Protein AF-A0A1H6YD25-F1 (afdb_monomer_lite)

pLDDT: mean 77.27, std 23.63, range [30.27, 98.5]

Sequence (208 aa):
MLNSLTKWIRHLFGSKPQEPEQDVAATFAFSEEPSSTGKKVTAFAEEGITVVPYDENLLERARIQWQFGDWESLARLERNTLQHHPDRAKLALLAASGHFQQGNISVAKQFIQLAQDWGCSKRLLGQVLIAGVHNSLGRTAASMGDKERAMSHFGNAVSLVTPGSDLRLVTRARTLEQYSQLGQPPIELLQHDPKLSEATYPQKETIS

Foldseek 3Di:
DVVVVVVVVCVLVDDDDDDDDDDPDDDDLPDDDPPDDPDDDDDDDDDDPPPDDADPCLLVVLLLCLLLVVLVVLLPDDPVNLVNPPQSLSSLLSNLLSCVVVVVNVSSVVSPVVSVVSPNDPQSSVLQVVLSVLQVQLLVCVVVVNNVSNLVSSLSSNCSRPPPPPSVVSSLSSSCVSCVVVVHHCVVSPPDPPVPPPDDDPDPPDDD

Secondary structure (DSSP, 8-state):
-HHHHHHHHHHHT-S-PPP------S--SSPPPP---------------------TTHHHHHHHHHHHT-HHHHHT--HHHHTTSTTHHHHHHHHHHHHHHTT-HHHHHHHHHHHHHTT--HHHHHHHHHHHHHHHHHHHHHHTT-HHHHHHHHHHHHHHH-TTS-HHHHHHHHHHHHHHHTT--GGGTSS--TTSSSS---------

Structure (mmCIF, N/CA/C/O backbone):
data_AF-A0A1H6YD25-F1
#
_entry.id   AF-A0A1H6YD25-F1
#
loop_
_atom_site.group_PDB
_atom_site.id
_atom_site.type_symbol
_atom_site.label_atom_id
_atom_site.label_alt_id
_atom_site.label_comp_id
_atom_site.label_asym_id
_atom_site.label_entity_id
_atom_site.label_seq_id
_atom_site.pdbx_PDB_ins_code
_atom_site.Cartn_x
_atom_site.Cartn_y
_atom_site.Cartn_z
_atom_site.occupancy
_atom_site.B_iso_or_equiv
_atom_site.auth_seq_id
_atom_site.auth_comp_id
_atom_site.auth_asym_id
_atom_site.auth_atom_id
_atom_site.pdbx_PDB_model_num
ATOM 1 N N . MET A 1 1 ? -6.349 -19.051 10.095 1.00 46.91 1 MET A N 1
ATOM 2 C CA . MET A 1 1 ? -5.648 -18.481 8.918 1.00 46.91 1 MET A CA 1
ATOM 3 C C . MET A 1 1 ? -4.360 -17.703 9.256 1.00 46.91 1 MET A C 1
ATOM 5 O O . MET A 1 1 ? -3.511 -17.597 8.382 1.00 46.91 1 MET A O 1
ATOM 9 N N . LEU A 1 2 ? -4.120 -17.260 10.505 1.00 44.09 2 LEU A N 1
ATOM 10 C CA . LEU A 1 2 ? -2.884 -16.542 10.893 1.00 44.09 2 LEU A CA 1
ATOM 11 C C . LEU A 1 2 ? -1.579 -17.378 10.846 1.00 44.09 2 LEU A C 1
ATOM 13 O O . LEU A 1 2 ? -0.503 -16.823 10.640 1.00 44.09 2 LEU A O 1
ATOM 17 N N . ASN A 1 3 ? -1.652 -18.707 10.986 1.00 39.59 3 ASN A N 1
ATOM 18 C CA . ASN A 1 3 ? -0.461 -19.573 11.076 1.00 39.59 3 ASN A CA 1
ATOM 19 C C . ASN A 1 3 ? 0.299 -19.783 9.753 1.00 39.59 3 ASN A C 1
ATOM 21 O O . ASN A 1 3 ? 1.442 -20.236 9.777 1.00 39.59 3 ASN A O 1
ATOM 25 N N . SER A 1 4 ? -0.312 -19.479 8.604 1.00 48.41 4 SER A N 1
ATOM 26 C CA . SER A 1 4 ? 0.355 -19.589 7.296 1.00 48.41 4 SER A CA 1
ATOM 27 C C . SER A 1 4 ? 1.212 -18.352 6.999 1.00 48.41 4 SER A C 1
ATOM 29 O O . SER A 1 4 ? 2.322 -18.472 6.483 1.00 48.41 4 SER A O 1
ATOM 31 N N . LEU A 1 5 ? 0.743 -17.170 7.416 1.00 44.31 5 LEU A N 1
ATOM 32 C CA . LEU A 1 5 ? 1.429 -15.896 7.204 1.00 44.31 5 LEU A CA 1
ATOM 33 C C . LEU A 1 5 ? 2.698 -15.787 8.064 1.00 44.31 5 LEU A C 1
ATOM 35 O O . LEU A 1 5 ? 3.757 -15.414 7.569 1.00 44.31 5 LEU A O 1
ATOM 39 N N . THR A 1 6 ? 2.621 -16.186 9.336 1.00 51.69 6 THR A N 1
ATOM 40 C CA . THR A 1 6 ? 3.750 -16.110 10.279 1.00 51.69 6 THR A CA 1
ATOM 41 C C . THR A 1 6 ? 4.876 -17.086 9.941 1.00 51.69 6 THR A C 1
ATOM 43 O O . THR A 1 6 ? 6.050 -16.737 10.065 1.00 51.69 6 THR A O 1
ATOM 46 N N . LYS A 1 7 ? 4.545 -18.291 9.458 1.00 57.97 7 LYS A N 1
ATOM 47 C CA . LYS A 1 7 ? 5.543 -19.260 8.974 1.00 57.97 7 LYS A CA 1
ATOM 48 C C . LYS A 1 7 ? 6.236 -18.781 7.697 1.00 57.97 7 LYS A C 1
ATOM 50 O O . LYS A 1 7 ? 7.434 -18.991 7.549 1.00 57.97 7 LYS A O 1
ATOM 55 N N . TRP A 1 8 ? 5.504 -18.104 6.816 1.00 60.41 8 TRP A N 1
ATOM 56 C CA . TRP A 1 8 ? 6.047 -17.566 5.570 1.00 60.41 8 TRP A CA 1
ATOM 57 C C . TRP A 1 8 ? 6.942 -16.338 5.796 1.00 60.41 8 TRP A C 1
ATOM 59 O O . TRP A 1 8 ? 8.042 -16.285 5.255 1.00 60.41 8 TRP A O 1
ATOM 69 N N . ILE A 1 9 ? 6.547 -15.415 6.682 1.00 61.06 9 ILE A N 1
ATOM 70 C CA . ILE A 1 9 ? 7.393 -14.285 7.106 1.00 61.06 9 ILE A CA 1
ATOM 71 C C . ILE A 1 9 ? 8.709 -14.807 7.703 1.00 61.06 9 ILE A C 1
ATOM 73 O O . ILE A 1 9 ? 9.787 -14.367 7.321 1.00 61.06 9 ILE A O 1
ATOM 77 N N . ARG A 1 10 ? 8.650 -15.824 8.571 1.00 58.81 10 ARG A N 1
ATOM 78 C CA . ARG A 1 10 ? 9.852 -16.421 9.175 1.00 58.81 10 ARG A CA 1
ATOM 79 C C . ARG A 1 10 ? 10.778 -17.095 8.151 1.00 58.81 10 ARG A C 1
ATOM 81 O O . ARG A 1 10 ? 11.983 -17.129 8.364 1.00 58.81 10 ARG A O 1
ATOM 88 N N . HIS A 1 11 ? 10.232 -17.600 7.046 1.00 69.25 11 HIS A N 1
ATOM 89 C CA . HIS A 1 11 ? 11.021 -18.167 5.950 1.00 69.25 11 HIS A CA 1
ATOM 90 C C . HIS A 1 11 ? 11.726 -17.083 5.111 1.00 69.25 11 HIS A C 1
ATOM 92 O O . HIS A 1 11 ? 12.842 -17.301 4.653 1.00 69.25 11 HIS A O 1
ATOM 98 N N . LEU A 1 12 ? 11.121 -15.898 4.965 1.00 61.50 12 LEU A N 1
ATOM 99 C CA . LEU A 1 12 ? 11.706 -14.759 4.240 1.00 61.50 12 LEU A CA 1
ATOM 100 C C . LEU A 1 12 ? 12.846 -14.058 4.998 1.00 61.50 12 LEU A C 1
ATOM 102 O O . LEU A 1 12 ? 13.765 -13.532 4.372 1.00 61.50 12 LEU A O 1
ATOM 106 N N . PHE A 1 13 ? 12.804 -14.063 6.332 1.00 63.41 13 PHE A N 1
ATOM 107 C CA . PHE A 1 13 ? 13.765 -13.369 7.202 1.00 63.41 13 PHE A CA 1
ATOM 108 C C . PHE A 1 13 ? 14.755 -14.322 7.894 1.00 63.41 13 PHE A C 1
ATOM 110 O O . PHE A 1 13 ? 15.107 -14.091 9.045 1.00 63.41 13 PHE A O 1
ATOM 117 N N . GLY A 1 14 ? 15.165 -15.403 7.216 1.00 43.59 14 GLY A N 1
ATOM 118 C CA . GLY A 1 14 ? 16.021 -16.474 7.746 1.00 43.59 14 GLY A CA 1
ATOM 119 C C . GLY A 1 14 ? 17.032 -16.052 8.826 1.00 43.59 14 GLY A C 1
ATOM 120 O O . GLY A 1 14 ? 17.777 -15.089 8.665 1.00 43.59 14 GLY A O 1
ATOM 121 N N . SER A 1 15 ? 17.041 -16.810 9.927 1.00 46.03 15 SER A N 1
ATOM 122 C CA . SER A 1 15 ? 17.813 -16.583 11.150 1.00 46.03 15 SER A CA 1
ATOM 123 C C . SER A 1 15 ? 19.324 -16.465 10.918 1.00 46.03 15 SER A C 1
ATOM 125 O O . SER A 1 15 ? 20.041 -17.462 10.985 1.00 46.03 15 SER A O 1
ATOM 127 N N . LYS A 1 16 ? 19.833 -15.247 10.741 1.00 37.47 16 LYS A N 1
ATOM 128 C CA . LYS A 1 16 ? 21.184 -14.879 11.181 1.00 37.47 16 LYS A CA 1
ATOM 129 C C . LYS A 1 16 ? 21.160 -13.462 11.761 1.00 37.47 16 LYS A C 1
ATOM 131 O O . LYS A 1 16 ? 20.634 -12.568 11.101 1.00 37.47 16 LYS A O 1
ATOM 136 N N . PRO A 1 17 ? 21.698 -13.245 12.973 1.00 38.22 17 PRO A N 1
ATOM 137 C CA . PRO A 1 17 ? 21.898 -11.901 13.489 1.00 38.22 17 PRO A CA 1
ATOM 138 C C . PRO A 1 17 ? 23.004 -11.230 12.666 1.00 38.22 17 PRO A C 1
ATOM 140 O O . PRO A 1 17 ? 24.103 -11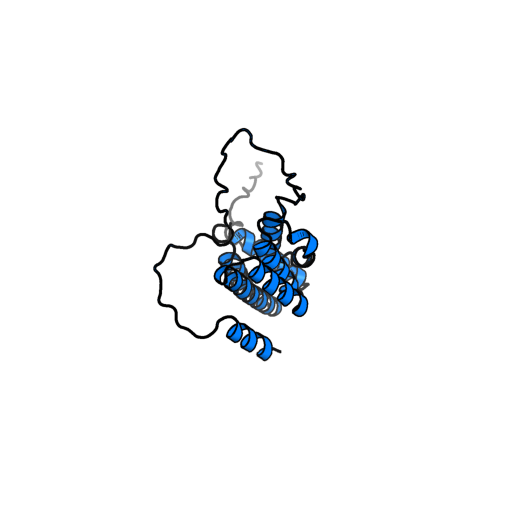.767 12.540 1.00 38.22 17 PRO A O 1
ATOM 143 N N . GLN A 1 18 ? 22.680 -10.092 12.064 1.00 39.25 18 GLN A N 1
ATOM 144 C CA . GLN A 1 18 ? 23.631 -9.211 11.397 1.00 39.25 18 GLN A CA 1
ATOM 145 C C . GLN A 1 18 ? 23.911 -8.052 12.360 1.00 39.25 18 GLN A C 1
ATOM 147 O O . GLN A 1 18 ? 22.972 -7.439 12.870 1.00 39.25 18 GLN A O 1
ATOM 152 N N . GLU A 1 19 ? 25.188 -7.839 12.673 1.00 33.78 19 GLU A N 1
ATOM 153 C CA . GLU A 1 19 ? 25.669 -6.766 13.549 1.00 33.78 19 GLU A CA 1
ATOM 154 C C . GLU A 1 19 ? 25.285 -5.372 13.014 1.00 33.78 19 GLU A C 1
ATOM 156 O O . GLU A 1 19 ? 25.086 -5.211 11.805 1.00 33.78 19 GLU A O 1
ATOM 161 N N . PRO A 1 20 ? 25.138 -4.367 13.899 1.00 37.88 20 PRO A N 1
ATOM 162 C CA . PRO A 1 20 ? 24.594 -3.068 13.533 1.00 37.88 20 PRO A CA 1
ATOM 163 C C . PRO A 1 20 ? 25.643 -2.216 12.806 1.00 37.88 20 PRO A C 1
ATOM 165 O O . PRO A 1 20 ? 26.542 -1.652 13.427 1.00 37.88 20 PRO A O 1
ATOM 168 N N . GLU A 1 21 ? 25.502 -2.083 11.487 1.00 36.34 21 GLU A N 1
ATOM 169 C CA . GLU A 1 21 ? 26.120 -0.977 10.752 1.00 36.34 21 GLU A CA 1
ATOM 170 C C . GLU A 1 21 ? 25.418 0.337 11.121 1.00 36.34 21 GLU A C 1
ATOM 172 O O . GLU A 1 21 ? 24.189 0.417 11.193 1.00 36.34 21 GLU A O 1
ATOM 177 N N . GLN A 1 22 ? 26.239 1.340 11.417 1.00 35.62 22 GLN A N 1
ATOM 178 C CA . GLN A 1 22 ? 25.880 2.606 12.041 1.00 35.62 22 GLN A CA 1
ATOM 179 C C . GLN A 1 22 ? 24.916 3.462 11.209 1.00 35.62 22 GLN A C 1
ATOM 181 O O . GLN A 1 22 ? 24.997 3.545 9.985 1.00 35.62 22 GLN A O 1
ATOM 186 N N . ASP A 1 23 ? 24.039 4.139 11.951 1.00 34.44 23 ASP A N 1
ATOM 187 C CA . ASP A 1 23 ? 23.073 5.149 11.535 1.00 34.44 23 ASP A CA 1
ATOM 188 C C . ASP A 1 23 ? 23.630 6.179 10.538 1.00 34.44 23 ASP A C 1
ATOM 190 O O . ASP A 1 23 ? 24.423 7.057 10.883 1.00 34.44 23 ASP A O 1
ATOM 194 N N . VAL A 1 24 ? 23.069 6.160 9.331 1.00 35.41 24 VAL A N 1
ATOM 195 C CA . VAL A 1 24 ? 22.713 7.383 8.607 1.00 35.41 24 VAL A CA 1
ATOM 196 C C . VAL A 1 24 ? 21.192 7.458 8.584 1.00 35.41 24 VAL A C 1
ATOM 198 O O . VAL A 1 24 ? 20.498 6.627 7.997 1.00 35.41 24 VAL A O 1
ATOM 201 N N . ALA A 1 25 ? 20.687 8.446 9.310 1.00 30.27 25 ALA A N 1
ATOM 202 C CA . ALA A 1 25 ? 19.284 8.677 9.575 1.00 30.27 25 ALA A CA 1
ATOM 203 C C . ALA A 1 25 ? 18.416 8.752 8.300 1.00 30.27 25 ALA A C 1
ATOM 205 O O . ALA A 1 25 ? 18.703 9.484 7.356 1.00 30.27 25 ALA A O 1
ATOM 206 N N . ALA A 1 26 ? 17.301 8.018 8.344 1.00 39.12 26 ALA A N 1
ATOM 207 C CA . ALA A 1 26 ? 15.975 8.413 7.854 1.00 39.12 26 ALA A CA 1
ATOM 208 C C . ALA A 1 26 ? 15.872 9.180 6.517 1.00 39.12 26 ALA A C 1
ATOM 210 O O . ALA A 1 26 ? 15.114 10.140 6.411 1.00 39.12 26 ALA A O 1
ATOM 211 N N . THR A 1 27 ? 16.543 8.710 5.471 1.00 40.94 27 THR A N 1
ATOM 212 C CA . THR A 1 27 ? 16.258 9.115 4.083 1.00 40.94 27 THR A CA 1
ATOM 213 C C . THR A 1 27 ? 16.122 7.839 3.240 1.00 40.94 27 THR A C 1
ATOM 215 O O . THR A 1 27 ? 16.609 6.793 3.658 1.00 40.94 27 THR A O 1
ATOM 218 N N . PHE A 1 28 ? 15.437 7.870 2.095 1.00 40.22 28 PHE A N 1
ATOM 219 C CA . PHE A 1 28 ? 15.289 6.749 1.134 1.00 40.22 28 PHE A CA 1
ATOM 220 C C . PHE A 1 28 ? 14.164 5.735 1.356 1.00 40.22 28 PHE A C 1
ATOM 222 O O . PHE A 1 28 ? 14.254 4.593 0.901 1.00 40.22 28 PHE A O 1
ATOM 229 N N . ALA A 1 29 ? 13.049 6.131 1.959 1.00 55.59 29 ALA A N 1
ATOM 230 C CA . ALA A 1 29 ? 11.811 5.468 1.585 1.00 55.59 29 ALA A CA 1
ATOM 231 C C . ALA A 1 29 ? 11.199 6.276 0.433 1.00 55.59 29 ALA A C 1
ATOM 233 O O . ALA A 1 29 ? 10.713 7.392 0.577 1.00 55.59 29 ALA A O 1
ATOM 234 N N . PHE A 1 30 ? 11.396 5.706 -0.758 1.00 57.31 30 PHE A N 1
ATOM 235 C CA . PHE A 1 30 ? 10.836 6.112 -2.038 1.00 57.31 30 PHE A CA 1
ATOM 236 C C . PHE A 1 30 ? 11.192 7.490 -2.627 1.00 57.31 30 PHE A C 1
ATOM 238 O O . PHE A 1 30 ? 10.856 7.709 -3.794 1.00 57.31 30 PHE A O 1
ATOM 245 N N . SER A 1 31 ? 11.891 8.356 -1.894 1.00 47.22 31 SER A N 1
ATOM 246 C CA . SER A 1 31 ? 12.493 9.582 -2.428 1.00 47.22 31 SER A CA 1
ATOM 247 C C . SER A 1 31 ? 13.577 9.290 -3.467 1.00 47.22 31 SER A C 1
ATOM 249 O O . SER A 1 31 ? 14.323 8.316 -3.364 1.00 47.22 31 SER A O 1
ATOM 251 N N . GLU A 1 32 ? 13.584 10.152 -4.475 1.00 45.44 32 GLU A N 1
ATOM 252 C CA . GLU A 1 32 ? 14.352 10.126 -5.713 1.00 45.44 32 GLU A CA 1
ATOM 253 C C . GLU A 1 32 ? 15.865 10.063 -5.465 1.00 45.44 32 GLU A C 1
ATOM 255 O O . GLU A 1 32 ? 16.449 10.943 -4.837 1.00 45.44 32 GLU A O 1
ATOM 260 N N . GLU A 1 33 ? 16.516 9.036 -6.008 1.00 36.69 33 GLU A N 1
ATOM 261 C CA . GLU A 1 33 ? 17.915 9.171 -6.410 1.00 36.69 33 GLU A CA 1
ATOM 262 C C . GLU A 1 33 ? 17.925 10.123 -7.617 1.00 36.69 33 GLU A C 1
ATOM 264 O O . GLU A 1 33 ? 17.202 9.860 -8.587 1.00 36.69 33 GLU A O 1
ATOM 269 N N . PRO A 1 34 ? 18.691 11.228 -7.601 1.00 35.56 34 PRO A N 1
ATOM 270 C CA . PRO A 1 34 ? 18.806 12.075 -8.772 1.00 35.56 34 PRO A CA 1
ATOM 271 C C . PRO A 1 34 ? 19.460 11.261 -9.888 1.00 35.56 34 PRO A C 1
ATOM 273 O O . PRO A 1 34 ? 20.611 10.836 -9.781 1.00 35.56 34 PRO A O 1
ATOM 276 N N . SER A 1 35 ? 18.722 11.071 -10.981 1.00 38.41 35 SER A N 1
ATOM 277 C CA . SER A 1 35 ? 19.245 10.602 -12.263 1.00 38.41 35 SER A CA 1
ATOM 278 C C . SER A 1 35 ? 20.287 11.601 -12.782 1.00 38.41 35 SER A C 1
ATOM 280 O O . SER A 1 35 ? 20.016 12.468 -13.614 1.00 38.41 35 SER A O 1
ATOM 282 N N . SER A 1 36 ? 21.507 11.493 -12.264 1.00 40.34 36 SER A N 1
ATOM 283 C CA . SER A 1 36 ? 22.695 12.149 -12.780 1.00 40.34 36 SER A CA 1
ATOM 284 C C . SER A 1 36 ? 23.153 11.394 -14.022 1.00 40.34 36 SER A C 1
ATOM 286 O O . SER A 1 36 ? 23.614 10.258 -13.939 1.00 40.34 36 SER A O 1
ATOM 288 N N . THR A 1 37 ? 23.040 12.013 -15.194 1.00 35.59 37 THR A N 1
ATOM 289 C CA . THR A 1 37 ? 24.197 12.555 -15.926 1.00 35.59 37 THR A CA 1
ATOM 290 C C . THR A 1 37 ? 23.722 12.965 -17.320 1.00 35.59 37 THR A C 1
ATOM 292 O O . THR A 1 37 ? 23.640 12.156 -18.243 1.00 35.59 37 THR A O 1
ATOM 295 N N . GLY A 1 38 ? 23.479 14.262 -17.507 1.00 47.41 38 GLY A N 1
ATOM 296 C CA . GLY A 1 38 ? 23.566 14.857 -18.833 1.00 47.41 38 GLY A CA 1
ATOM 297 C C . GLY A 1 38 ? 25.014 14.769 -19.308 1.00 47.41 38 GLY A C 1
ATOM 298 O O . GLY A 1 38 ? 25.845 15.587 -18.922 1.00 47.41 38 GLY A O 1
ATOM 299 N N . LYS A 1 39 ? 25.326 13.779 -20.146 1.00 38.34 39 LYS A N 1
ATOM 300 C CA . LYS A 1 39 ? 26.558 13.764 -20.938 1.00 38.34 39 LYS A CA 1
ATOM 301 C C . LYS A 1 39 ? 26.176 13.737 -22.410 1.00 38.34 39 LYS A C 1
ATOM 303 O O . LYS A 1 39 ? 25.838 12.695 -22.960 1.00 38.34 39 LYS A O 1
ATOM 308 N N . LYS A 1 40 ? 26.244 14.907 -23.054 1.00 47.38 40 LYS A N 1
ATOM 309 C CA . LYS A 1 40 ? 26.368 14.988 -24.512 1.00 47.38 40 LYS A CA 1
ATOM 310 C C . LYS A 1 40 ? 27.637 14.230 -24.894 1.00 47.38 40 LYS A C 1
ATOM 312 O O . LYS A 1 40 ? 28.735 14.685 -24.583 1.00 47.38 40 LYS A O 1
ATOM 317 N N . VAL A 1 41 ? 27.479 13.100 -25.571 1.00 36.88 41 VAL A N 1
ATOM 318 C CA . VAL A 1 41 ? 28.547 12.482 -26.353 1.00 36.88 41 VAL A CA 1
ATOM 319 C C . VAL A 1 41 ? 27.997 12.276 -27.752 1.00 36.88 41 VAL A C 1
ATOM 321 O O . VAL A 1 41 ? 27.035 11.546 -27.969 1.00 36.88 41 VAL A O 1
ATOM 324 N N . THR A 1 42 ? 28.580 13.009 -28.689 1.00 42.59 42 THR A N 1
ATOM 325 C CA . THR A 1 42 ? 28.377 12.842 -30.121 1.00 42.59 42 THR A CA 1
ATOM 326 C C . THR A 1 42 ? 28.966 11.517 -30.590 1.00 42.59 42 THR A C 1
ATOM 328 O O . THR A 1 42 ? 30.146 11.268 -30.365 1.00 42.59 42 THR A O 1
ATOM 331 N N . ALA A 1 43 ? 28.109 10.771 -31.291 1.00 47.19 43 ALA A N 1
ATOM 332 C CA . ALA A 1 43 ? 28.359 9.812 -32.365 1.00 47.19 43 ALA A CA 1
ATOM 333 C C . ALA A 1 43 ? 29.345 8.666 -32.104 1.00 47.19 43 ALA A C 1
ATOM 335 O O . ALA A 1 43 ? 30.541 8.889 -32.186 1.00 47.19 43 ALA A O 1
ATOM 336 N N . PHE A 1 44 ? 28.823 7.438 -31.977 1.00 40.25 44 PHE A N 1
ATOM 337 C CA . PHE A 1 44 ? 29.291 6.266 -32.734 1.00 40.25 44 PHE A CA 1
ATOM 338 C C . PHE A 1 44 ? 28.166 5.217 -32.857 1.00 40.25 44 PHE A C 1
ATOM 340 O O . PHE A 1 44 ? 27.585 4.821 -31.855 1.00 40.25 44 PHE A O 1
ATOM 347 N N . ALA A 1 45 ? 27.920 4.815 -34.110 1.00 41.69 45 ALA A N 1
ATOM 348 C CA . ALA A 1 45 ? 27.310 3.583 -34.629 1.00 41.69 45 ALA A CA 1
ATOM 349 C C . ALA A 1 45 ? 25.929 3.117 -34.113 1.00 41.69 45 ALA A C 1
ATOM 351 O O . ALA A 1 45 ? 25.744 2.707 -32.973 1.00 41.69 45 ALA A O 1
ATOM 352 N N . GLU A 1 46 ? 24.985 3.117 -35.055 1.00 50.31 46 GLU A N 1
ATOM 353 C CA . GLU A 1 46 ? 23.624 2.592 -34.984 1.00 50.31 46 GLU A CA 1
ATOM 354 C C . GLU A 1 46 ? 23.594 1.072 -34.741 1.00 50.31 46 GLU A C 1
ATOM 356 O O . GLU A 1 46 ? 23.779 0.275 -35.657 1.00 50.31 46 GLU A O 1
ATOM 361 N N . GLU A 1 47 ? 23.257 0.666 -33.520 1.00 48.66 47 GLU A N 1
ATOM 362 C CA . GLU A 1 47 ? 22.425 -0.517 -33.300 1.00 48.66 47 GLU A CA 1
ATOM 363 C C . GLU A 1 47 ? 21.097 -0.012 -32.739 1.00 48.66 47 GLU A C 1
ATOM 365 O O . GLU A 1 47 ? 21.067 0.710 -31.742 1.00 48.66 47 GLU A O 1
ATOM 370 N N . GLY A 1 48 ? 20.002 -0.303 -33.443 1.00 50.38 48 GLY A N 1
ATOM 371 C CA . GLY A 1 48 ? 18.677 0.238 -33.160 1.00 50.38 48 GLY A CA 1
ATOM 372 C C . GLY A 1 48 ? 18.233 -0.035 -31.726 1.00 50.38 48 GLY A C 1
ATOM 373 O O . GLY A 1 48 ? 17.713 -1.106 -31.423 1.00 50.38 48 GLY A O 1
ATOM 374 N N . ILE A 1 49 ? 18.394 0.960 -30.852 1.00 57.53 49 ILE A N 1
ATOM 375 C CA . ILE A 1 49 ? 17.785 0.976 -29.526 1.00 57.53 49 ILE A CA 1
ATOM 376 C C . ILE A 1 49 ? 16.274 1.039 -29.753 1.00 57.53 49 ILE A C 1
ATOM 378 O O . ILE A 1 49 ? 15.713 2.101 -30.026 1.00 57.53 49 ILE A O 1
ATOM 382 N N . THR A 1 50 ? 15.598 -0.105 -29.663 1.00 55.94 50 THR A N 1
ATOM 383 C CA . THR A 1 50 ? 14.138 -0.152 -29.595 1.00 55.94 50 THR A CA 1
ATOM 384 C C . THR A 1 50 ? 13.725 0.407 -28.240 1.00 55.94 50 THR A C 1
ATOM 386 O O . THR A 1 50 ? 13.635 -0.323 -27.251 1.00 55.94 50 THR A O 1
ATOM 389 N N . VAL A 1 51 ? 13.533 1.724 -28.173 1.00 68.62 51 VAL A N 1
ATOM 390 C CA . VAL A 1 51 ? 12.967 2.385 -26.998 1.00 68.62 51 VAL A CA 1
ATOM 391 C C . VAL A 1 51 ? 11.521 1.918 -26.884 1.00 68.62 51 VAL A C 1
ATOM 393 O O . VAL A 1 51 ? 10.657 2.344 -27.648 1.00 68.62 51 VAL A O 1
ATOM 396 N N . VAL A 1 52 ? 11.264 0.985 -25.967 1.00 74.62 52 VAL A N 1
ATOM 397 C CA . VAL A 1 52 ? 9.894 0.593 -25.635 1.00 74.62 52 VAL A CA 1
ATOM 398 C C . VAL A 1 52 ? 9.285 1.744 -24.832 1.00 74.62 52 VAL A C 1
ATOM 400 O O . VAL A 1 52 ? 9.833 2.086 -23.781 1.00 74.62 52 VAL A O 1
ATOM 403 N N . PRO A 1 53 ? 8.193 2.365 -25.304 1.00 81.81 53 PRO A N 1
ATOM 404 C CA . PRO A 1 53 ? 7.568 3.463 -24.583 1.00 81.81 53 PRO A CA 1
ATOM 405 C C . PRO A 1 53 ? 7.018 2.966 -23.241 1.00 81.81 53 PRO A C 1
ATOM 407 O O . PRO A 1 53 ? 6.379 1.915 -23.168 1.00 81.81 53 PRO A O 1
ATOM 410 N N . TYR A 1 54 ? 7.256 3.737 -22.183 1.00 87.75 54 TYR A N 1
ATOM 411 C CA . TYR A 1 54 ? 6.665 3.541 -20.862 1.00 87.75 54 TYR A CA 1
ATOM 412 C C . TYR A 1 54 ? 6.105 4.871 -20.343 1.00 87.75 54 TYR A C 1
ATOM 414 O O . TYR A 1 54 ? 6.443 5.940 -20.845 1.00 87.75 54 TYR A O 1
ATOM 422 N N . ASP A 1 55 ? 5.228 4.802 -19.344 1.00 89.62 55 ASP A N 1
ATOM 423 C CA . ASP A 1 55 ? 4.691 5.984 -18.666 1.00 89.62 55 ASP A CA 1
ATOM 424 C C . ASP A 1 55 ? 5.650 6.427 -17.555 1.00 89.62 55 ASP A C 1
ATOM 426 O O . ASP A 1 55 ? 5.735 5.777 -16.514 1.00 89.62 55 ASP A O 1
ATOM 430 N N . GLU A 1 56 ? 6.369 7.529 -17.777 1.00 91.00 56 GLU A N 1
ATOM 431 C CA . GLU A 1 56 ? 7.348 8.086 -16.831 1.00 91.00 56 GLU A CA 1
ATOM 432 C C . GLU A 1 56 ? 6.733 8.480 -15.478 1.00 91.00 56 GLU A C 1
ATOM 434 O O . GLU A 1 56 ? 7.418 8.466 -14.457 1.00 91.00 56 GLU A O 1
ATOM 439 N N . ASN A 1 57 ? 5.430 8.779 -15.439 1.00 94.12 57 ASN A N 1
ATOM 440 C CA . ASN A 1 57 ? 4.735 9.215 -14.226 1.00 94.12 57 ASN A CA 1
ATOM 441 C C . ASN A 1 57 ? 4.081 8.057 -13.461 1.00 94.12 57 ASN A C 1
ATOM 443 O O . ASN A 1 57 ? 3.438 8.275 -12.427 1.00 94.12 57 ASN A O 1
ATOM 447 N N . LEU A 1 58 ? 4.207 6.821 -13.956 1.00 95.75 58 LEU A N 1
ATOM 448 C CA . LEU A 1 58 ? 3.524 5.663 -13.389 1.00 95.75 58 LEU A CA 1
ATOM 449 C C . LEU A 1 58 ? 3.935 5.411 -11.938 1.00 95.75 58 LEU A C 1
ATOM 451 O O . LEU A 1 58 ? 3.078 5.122 -11.100 1.00 95.75 58 LEU A O 1
ATOM 455 N N . LEU A 1 59 ? 5.228 5.545 -11.627 1.00 95.56 59 LEU A N 1
ATOM 456 C CA . LEU A 1 59 ? 5.718 5.345 -10.266 1.00 95.56 59 LEU A CA 1
ATOM 457 C C . LEU A 1 59 ? 5.129 6.358 -9.289 1.00 95.56 59 LEU A C 1
ATOM 459 O O . LEU A 1 59 ? 4.664 5.970 -8.217 1.00 95.56 59 LEU A O 1
ATOM 463 N N . GLU A 1 60 ? 5.146 7.636 -9.653 1.00 94.31 60 GLU A N 1
ATOM 464 C CA . GLU A 1 60 ? 4.674 8.693 -8.765 1.00 94.31 60 GLU A CA 1
ATOM 465 C C . GLU A 1 60 ? 3.162 8.590 -8.543 1.00 94.31 60 GLU A C 1
ATOM 467 O O . GLU A 1 60 ? 2.681 8.653 -7.412 1.00 94.31 60 GLU A O 1
ATOM 472 N N . ARG A 1 61 ? 2.400 8.271 -9.593 1.00 96.50 61 ARG A N 1
ATOM 473 C CA . ARG A 1 61 ? 0.973 7.956 -9.456 1.00 96.50 61 ARG A CA 1
ATOM 474 C C . ARG A 1 61 ? 0.721 6.760 -8.544 1.00 96.50 61 ARG A C 1
ATOM 476 O O . ARG A 1 61 ? -0.128 6.849 -7.659 1.00 96.50 61 ARG A O 1
ATOM 483 N N . ALA A 1 62 ? 1.450 5.659 -8.727 1.00 97.12 62 ALA A N 1
ATOM 484 C CA . ALA A 1 62 ? 1.304 4.472 -7.888 1.00 97.12 62 ALA A CA 1
ATOM 485 C C . ALA A 1 62 ? 1.667 4.768 -6.422 1.00 97.12 62 ALA A C 1
ATOM 487 O O . ALA A 1 62 ? 1.015 4.277 -5.502 1.00 97.12 62 ALA A O 1
ATOM 488 N N . ARG A 1 63 ? 2.672 5.615 -6.176 1.00 95.00 63 ARG A N 1
ATOM 489 C CA . ARG A 1 63 ? 3.017 6.092 -4.832 1.00 95.00 63 ARG A CA 1
ATOM 490 C C . ARG A 1 63 ? 1.868 6.855 -4.194 1.00 95.00 63 ARG A C 1
ATOM 492 O O . ARG A 1 63 ? 1.523 6.564 -3.053 1.00 95.00 63 ARG A O 1
ATOM 499 N N . ILE A 1 64 ? 1.305 7.823 -4.908 1.00 94.88 64 ILE A N 1
ATOM 500 C CA . ILE A 1 64 ? 0.177 8.622 -4.429 1.00 94.88 64 ILE A CA 1
ATOM 501 C C . ILE A 1 64 ? -0.993 7.685 -4.110 1.00 94.88 64 ILE A C 1
ATOM 503 O O . ILE A 1 64 ? -1.482 7.673 -2.985 1.00 94.88 64 ILE A O 1
ATOM 507 N N . GLN A 1 65 ? -1.367 6.797 -5.033 1.00 96.38 65 GLN A N 1
ATOM 508 C CA . GLN A 1 65 ? -2.410 5.789 -4.801 1.00 96.38 65 GLN A CA 1
ATOM 509 C C . GLN A 1 65 ? -2.137 4.959 -3.542 1.00 96.38 65 GLN A C 1
ATOM 511 O O . GLN A 1 65 ? -3.025 4.767 -2.712 1.00 96.38 65 GLN A O 1
ATOM 516 N N . TRP A 1 66 ? -0.889 4.536 -3.342 1.00 96.88 66 TRP A N 1
ATOM 517 C CA . TRP A 1 66 ? -0.485 3.809 -2.146 1.00 96.88 66 TRP A CA 1
ATOM 518 C C . TRP A 1 66 ? -0.606 4.633 -0.869 1.00 96.88 66 TRP A C 1
ATOM 520 O O . TRP A 1 66 ? -1.057 4.096 0.139 1.00 96.88 66 TRP A O 1
ATOM 530 N N . GLN A 1 67 ? -0.222 5.910 -0.887 1.00 95.12 67 GLN A N 1
ATOM 531 C CA . GLN A 1 67 ? -0.329 6.814 0.260 1.00 95.12 67 GLN A CA 1
ATOM 532 C C . GLN A 1 67 ? -1.795 7.001 0.664 1.00 95.12 67 GLN A C 1
ATOM 534 O O . GLN A 1 67 ? -2.149 6.783 1.826 1.00 95.12 67 GLN A O 1
ATOM 539 N N . PHE A 1 68 ? -2.656 7.314 -0.305 1.00 93.81 68 PHE A N 1
ATOM 540 C CA . PHE A 1 68 ? -4.079 7.575 -0.079 1.00 93.81 68 PHE A CA 1
ATOM 541 C C . PHE A 1 68 ? -4.905 6.300 0.151 1.00 93.81 68 PHE A C 1
ATOM 543 O O . PHE A 1 68 ? -5.970 6.371 0.752 1.00 93.81 68 PHE A O 1
ATOM 550 N N . GLY A 1 69 ? -4.383 5.124 -0.205 1.00 95.62 69 GLY A N 1
ATOM 551 C CA . GLY A 1 69 ? -5.057 3.843 0.009 1.00 95.62 69 GLY A CA 1
ATOM 552 C C . GLY A 1 69 ? -6.006 3.436 -1.120 1.00 95.62 69 GLY A C 1
ATOM 553 O O . GLY A 1 69 ? -6.935 2.664 -0.880 1.00 95.62 69 GLY A O 1
ATOM 554 N N . ASP A 1 70 ? -5.758 3.912 -2.342 1.00 96.88 70 ASP A N 1
ATOM 555 C CA . ASP A 1 70 ? -6.427 3.455 -3.565 1.00 96.88 70 ASP A CA 1
ATOM 556 C C . ASP A 1 70 ? -5.873 2.079 -3.978 1.00 96.88 70 ASP A C 1
ATOM 558 O O . ASP A 1 70 ? -5.038 1.919 -4.875 1.00 96.88 70 ASP A O 1
ATOM 562 N N . TRP A 1 71 ? -6.313 1.057 -3.245 1.00 97.62 71 TRP A N 1
ATOM 563 C CA . TRP A 1 71 ? -5.889 -0.326 -3.450 1.00 97.62 71 TRP A CA 1
ATOM 564 C C . TRP A 1 71 ? -6.370 -0.894 -4.775 1.00 97.62 71 TRP A C 1
ATOM 566 O O . TRP A 1 71 ? -5.724 -1.793 -5.314 1.00 97.62 71 TRP A O 1
ATOM 576 N N . GLU A 1 72 ? -7.507 -0.410 -5.277 1.00 97.69 72 GLU A N 1
ATOM 577 C CA . GLU A 1 72 ? -8.089 -0.860 -6.536 1.00 97.69 72 GLU A CA 1
ATOM 578 C C . GLU A 1 72 ? -7.196 -0.518 -7.712 1.00 97.69 72 GLU A C 1
ATOM 580 O O . GLU A 1 72 ? -6.803 -1.417 -8.456 1.00 97.69 72 GLU A O 1
ATOM 585 N N . SER A 1 73 ? -6.784 0.741 -7.825 1.00 97.75 73 SER A N 1
ATOM 586 C CA . SER A 1 73 ? -5.884 1.153 -8.894 1.00 97.75 73 SER A CA 1
ATOM 587 C C . SER A 1 73 ? -4.536 0.436 -8.837 1.00 97.75 73 SER A C 1
ATOM 589 O O . SER A 1 73 ? -4.015 0.041 -9.879 1.00 97.75 73 SER A O 1
ATOM 591 N N . LEU A 1 74 ? -3.998 0.189 -7.639 1.00 97.94 74 LEU A N 1
ATOM 592 C CA . LEU A 1 74 ? -2.743 -0.551 -7.484 1.00 97.94 74 LEU A CA 1
ATOM 593 C C . LEU A 1 74 ? -2.845 -2.013 -7.926 1.00 97.94 74 LEU A C 1
ATOM 595 O O . LEU A 1 74 ? -1.923 -2.525 -8.555 1.00 97.94 74 LEU A O 1
ATOM 599 N N . ALA A 1 75 ? -3.954 -2.688 -7.624 1.00 98.00 75 ALA A N 1
ATOM 600 C CA . ALA A 1 75 ? -4.162 -4.080 -8.027 1.00 98.00 75 ALA A CA 1
ATOM 601 C C . ALA A 1 75 ? -4.439 -4.246 -9.533 1.00 98.00 75 ALA A C 1
ATOM 603 O O . ALA A 1 75 ? -4.415 -5.368 -10.034 1.00 98.00 75 ALA A O 1
ATOM 604 N N . ARG A 1 76 ? -4.704 -3.152 -10.260 1.00 97.81 76 ARG A N 1
ATOM 605 C CA . ARG A 1 76 ? -4.829 -3.156 -11.728 1.00 97.81 76 ARG A CA 1
ATOM 606 C C . ARG A 1 76 ? -3.479 -3.067 -12.446 1.00 97.81 76 ARG A C 1
ATOM 608 O O . ARG A 1 76 ? -3.445 -3.146 -13.669 1.00 97.81 76 ARG A O 1
ATOM 615 N N . LEU A 1 77 ? -2.369 -2.876 -11.730 1.00 97.06 77 LEU A N 1
ATOM 616 C CA . LEU A 1 77 ? -1.041 -2.876 -12.341 1.00 97.06 77 LEU A CA 1
ATOM 617 C C . LEU A 1 77 ? -0.688 -4.284 -12.834 1.00 97.06 77 LEU A C 1
ATOM 619 O O . LEU A 1 77 ? -0.626 -5.229 -12.053 1.00 97.06 77 LEU A O 1
ATOM 623 N N . GLU A 1 78 ? -0.407 -4.418 -14.128 1.00 95.12 78 GLU A N 1
ATOM 624 C CA . GLU A 1 78 ? -0.114 -5.703 -14.764 1.00 95.12 78 GLU A CA 1
ATOM 625 C C . GLU A 1 78 ? 1.372 -5.874 -15.079 1.00 95.12 78 GLU A C 1
ATOM 627 O O . GLU A 1 78 ? 2.049 -4.939 -15.505 1.00 95.12 78 GLU A O 1
ATOM 632 N N . ARG A 1 79 ? 1.877 -7.110 -14.972 1.00 93.94 79 ARG A N 1
ATOM 633 C CA . ARG A 1 79 ? 3.283 -7.453 -15.255 1.00 93.94 79 ARG A CA 1
ATOM 634 C C . ARG A 1 79 ? 3.782 -6.910 -16.599 1.00 93.94 79 ARG A C 1
ATOM 636 O O . ARG A 1 79 ? 4.894 -6.390 -16.652 1.00 93.94 79 ARG A O 1
ATOM 643 N N . ASN A 1 80 ? 2.977 -7.033 -17.654 1.00 91.44 80 ASN A N 1
ATOM 644 C CA . ASN A 1 80 ? 3.358 -6.634 -19.013 1.00 91.44 80 ASN A CA 1
ATOM 645 C C . ASN A 1 80 ? 3.614 -5.125 -19.112 1.00 91.44 80 ASN A C 1
ATOM 647 O O . ASN A 1 80 ? 4.565 -4.707 -19.764 1.00 91.44 80 ASN A O 1
ATOM 651 N N . THR A 1 81 ? 2.824 -4.321 -18.400 1.00 88.38 81 THR A N 1
ATOM 652 C CA . THR A 1 81 ? 2.988 -2.864 -18.322 1.00 88.38 81 THR A CA 1
ATOM 653 C C . THR A 1 81 ? 4.238 -2.478 -17.531 1.00 88.38 81 THR A C 1
ATOM 655 O O . THR A 1 81 ? 4.877 -1.471 -17.821 1.00 88.38 81 THR A O 1
ATOM 658 N N . LEU A 1 82 ? 4.615 -3.284 -16.533 1.00 94.56 82 LEU A N 1
ATOM 659 C CA . LEU A 1 82 ? 5.737 -2.973 -15.649 1.00 94.56 82 LEU A CA 1
ATOM 660 C C . LEU A 1 82 ? 7.095 -3.399 -16.210 1.00 94.56 82 LEU A C 1
ATOM 662 O O . LEU A 1 82 ? 8.091 -2.755 -15.910 1.00 94.56 82 LEU A O 1
ATOM 666 N N . GLN A 1 83 ? 7.175 -4.481 -16.989 1.00 93.94 83 GLN A N 1
ATOM 667 C CA . GLN A 1 83 ? 8.446 -5.178 -17.247 1.00 93.94 83 GLN A CA 1
ATOM 668 C C . GLN A 1 83 ? 9.545 -4.325 -17.914 1.00 93.94 83 GLN A C 1
ATOM 670 O O . GLN A 1 83 ? 10.732 -4.618 -17.735 1.00 93.94 83 GLN A O 1
ATOM 675 N N . HIS A 1 84 ? 9.159 -3.276 -18.647 1.00 91.44 84 HIS A N 1
ATOM 676 C CA . HIS A 1 84 ? 10.064 -2.351 -19.339 1.00 91.44 84 HIS A CA 1
ATOM 677 C C . HIS A 1 84 ? 10.301 -1.033 -18.586 1.00 91.44 84 HIS A C 1
ATOM 679 O O . HIS A 1 84 ? 11.144 -0.246 -19.002 1.00 91.44 84 HIS A O 1
ATOM 685 N N . HIS A 1 85 ? 9.594 -0.792 -17.478 1.00 94.50 85 HIS A N 1
ATOM 686 C CA . HIS A 1 85 ? 9.741 0.431 -16.695 1.00 94.50 85 HIS A CA 1
ATOM 687 C C . HIS A 1 85 ? 11.051 0.399 -15.878 1.00 94.50 85 HIS A C 1
ATOM 689 O O . HIS A 1 85 ? 11.358 -0.634 -15.272 1.00 94.50 85 HIS A O 1
ATOM 695 N N . PRO A 1 86 ? 11.809 1.507 -15.776 1.00 95.31 86 PRO A N 1
ATOM 696 C CA . PRO A 1 86 ? 13.038 1.553 -14.973 1.00 95.31 86 PRO A CA 1
ATOM 697 C C . PRO A 1 86 ? 12.793 1.173 -13.499 1.00 95.31 86 PRO A C 1
ATOM 699 O O . PRO A 1 86 ? 13.471 0.310 -12.949 1.00 95.31 86 PRO A O 1
ATOM 702 N N . ASP A 1 87 ? 11.740 1.712 -12.880 1.00 96.44 87 ASP A N 1
ATOM 703 C CA . ASP A 1 87 ? 11.317 1.380 -11.507 1.00 96.44 87 ASP A CA 1
ATOM 704 C C . ASP A 1 87 ? 10.396 0.151 -11.358 1.00 96.44 87 ASP A C 1
ATOM 706 O O . ASP A 1 87 ? 9.656 0.030 -10.375 1.00 96.44 87 ASP A O 1
ATOM 710 N N . ARG A 1 88 ? 10.425 -0.795 -12.304 1.00 97.69 88 ARG A N 1
ATOM 711 C CA . ARG A 1 88 ? 9.547 -1.984 -12.309 1.00 97.69 88 ARG A CA 1
ATOM 712 C C . ARG A 1 88 ? 9.504 -2.762 -10.992 1.00 97.69 88 ARG A C 1
ATOM 714 O O . ARG A 1 88 ? 8.446 -3.248 -10.604 1.00 97.69 88 ARG A O 1
ATOM 721 N N . ALA A 1 89 ? 10.625 -2.847 -10.274 1.00 98.12 89 ALA A N 1
ATOM 722 C CA . ALA A 1 89 ? 10.710 -3.551 -8.995 1.00 98.12 89 ALA A CA 1
ATOM 723 C C . ALA A 1 89 ? 9.835 -2.895 -7.915 1.00 98.12 89 ALA A C 1
ATOM 725 O O . ALA A 1 89 ? 9.103 -3.570 -7.192 1.00 98.12 89 ALA A O 1
ATOM 726 N N . LYS A 1 90 ? 9.871 -1.561 -7.845 1.00 97.75 90 LYS A N 1
ATOM 727 C CA . LYS A 1 90 ? 9.057 -0.773 -6.918 1.00 97.75 90 LYS A CA 1
ATOM 728 C C . LYS A 1 90 ? 7.579 -0.831 -7.299 1.00 97.75 90 LYS A C 1
ATOM 730 O O . LYS A 1 90 ? 6.732 -1.014 -6.430 1.00 97.75 90 LYS A O 1
ATOM 735 N N . LEU A 1 91 ? 7.273 -0.726 -8.591 1.00 98.31 91 LEU A N 1
ATOM 736 C CA . LEU A 1 91 ? 5.906 -0.835 -9.102 1.00 98.31 91 LEU A CA 1
ATOM 737 C C . LEU A 1 91 ? 5.294 -2.208 -8.812 1.00 98.31 91 LEU A C 1
ATOM 739 O O . LEU A 1 91 ? 4.156 -2.281 -8.359 1.00 98.31 91 LEU A O 1
ATOM 743 N N . ALA A 1 92 ? 6.061 -3.289 -8.985 1.00 98.50 92 ALA A N 1
ATOM 744 C CA . ALA A 1 92 ? 5.625 -4.632 -8.616 1.00 98.50 92 ALA A CA 1
ATOM 745 C C . ALA A 1 92 ? 5.331 -4.739 -7.113 1.00 98.50 92 ALA A C 1
ATOM 747 O O . ALA A 1 92 ? 4.325 -5.325 -6.722 1.00 98.50 92 ALA A O 1
ATOM 748 N N . LEU A 1 93 ? 6.154 -4.126 -6.259 1.00 98.50 93 LEU A N 1
ATOM 749 C CA . LEU A 1 93 ? 5.899 -4.098 -4.819 1.00 98.50 93 LEU A CA 1
ATOM 750 C C . LEU A 1 93 ? 4.616 -3.320 -4.465 1.00 98.50 93 LEU A C 1
ATOM 752 O O . LEU A 1 93 ? 3.847 -3.759 -3.606 1.00 98.50 93 LEU A O 1
ATOM 756 N N . LEU A 1 94 ? 4.345 -2.199 -5.138 1.00 98.12 94 LEU A N 1
ATOM 757 C CA . LEU A 1 94 ? 3.101 -1.447 -4.953 1.00 98.12 94 LEU A CA 1
ATOM 758 C C . LEU A 1 94 ? 1.883 -2.241 -5.455 1.00 98.12 94 LEU A C 1
ATOM 760 O O . LEU A 1 94 ? 0.883 -2.323 -4.740 1.00 98.12 94 LEU A O 1
ATOM 764 N N . ALA A 1 95 ? 1.989 -2.924 -6.596 1.00 98.50 95 ALA A N 1
ATOM 765 C CA . ALA A 1 95 ? 0.957 -3.839 -7.089 1.00 98.50 95 ALA A CA 1
ATOM 766 C C . ALA A 1 95 ? 0.672 -4.972 -6.087 1.00 98.50 95 ALA A C 1
ATOM 768 O O . ALA A 1 95 ? -0.482 -5.243 -5.744 1.00 98.50 95 ALA A O 1
ATOM 769 N N . ALA A 1 96 ? 1.726 -5.582 -5.526 1.00 98.38 96 ALA A N 1
ATOM 770 C CA . ALA A 1 96 ? 1.597 -6.593 -4.480 1.00 98.38 96 ALA A CA 1
ATOM 771 C C . ALA A 1 96 ? 0.819 -6.066 -3.270 1.00 98.38 96 ALA A C 1
ATOM 773 O O . ALA A 1 96 ? -0.029 -6.773 -2.724 1.00 98.38 96 ALA A O 1
ATOM 774 N N . SER A 1 97 ? 1.089 -4.826 -2.853 1.00 97.62 97 SER A N 1
ATOM 775 C CA . SER A 1 97 ? 0.384 -4.211 -1.730 1.00 97.62 97 SER A CA 1
ATOM 776 C C . SER A 1 97 ? -1.112 -4.025 -2.016 1.00 97.62 97 SER A C 1
ATOM 778 O O . SER A 1 97 ? -1.921 -4.389 -1.164 1.00 97.62 97 SER A O 1
ATOM 780 N N . GLY A 1 98 ? -1.489 -3.583 -3.223 1.00 97.94 98 GLY A N 1
ATOM 781 C CA . GLY A 1 98 ? -2.889 -3.488 -3.650 1.00 97.94 98 GLY A CA 1
ATOM 782 C C . GLY A 1 98 ? -3.595 -4.842 -3.582 1.00 97.94 98 GLY A C 1
ATOM 783 O O . GLY A 1 98 ? -4.633 -4.976 -2.932 1.00 97.94 98 GLY A O 1
ATOM 784 N N . HIS A 1 99 ? -2.977 -5.889 -4.137 1.00 98.31 99 HIS A N 1
ATOM 785 C CA . HIS A 1 99 ? -3.517 -7.248 -4.049 1.00 98.31 99 HIS A CA 1
ATOM 786 C C . HIS A 1 99 ? -3.622 -7.760 -2.605 1.00 98.31 99 HIS A C 1
ATOM 788 O O . HIS A 1 99 ? -4.623 -8.389 -2.262 1.00 98.31 99 HIS A O 1
ATOM 794 N N . PHE A 1 100 ? -2.645 -7.484 -1.735 1.00 96.06 100 PHE A N 1
ATOM 795 C CA . PHE A 1 100 ? -2.729 -7.866 -0.322 1.00 96.06 100 PHE A CA 1
ATOM 796 C C . PHE A 1 100 ? -3.915 -7.204 0.386 1.00 96.06 100 PHE A C 1
ATOM 798 O O . PHE A 1 100 ? -4.645 -7.893 1.096 1.00 96.06 100 PHE A O 1
ATOM 805 N N . GLN A 1 101 ? -4.130 -5.900 0.182 1.00 95.62 101 GLN A N 1
ATOM 806 C CA . GLN A 1 101 ? -5.212 -5.158 0.845 1.00 95.62 101 GLN A CA 1
ATOM 807 C C . GLN A 1 101 ? -6.610 -5.558 0.355 1.00 95.62 101 GLN A C 1
ATOM 809 O O . GLN A 1 101 ? -7.582 -5.427 1.100 1.00 95.62 101 GLN A O 1
ATOM 814 N N . GLN A 1 102 ? -6.703 -6.107 -0.857 1.00 95.44 102 GLN A N 1
ATOM 815 C CA . GLN A 1 102 ? -7.930 -6.691 -1.404 1.00 95.44 102 GLN A CA 1
ATOM 816 C C . GLN A 1 102 ? -8.135 -8.173 -1.057 1.00 95.44 102 GLN A C 1
ATOM 818 O O . GLN A 1 102 ? -9.153 -8.752 -1.422 1.00 95.44 102 GLN A O 1
ATOM 823 N N . GLY A 1 103 ? -7.179 -8.821 -0.385 1.00 95.38 103 GLY A N 1
ATOM 824 C CA . GLY A 1 103 ? -7.258 -10.254 -0.076 1.00 95.38 103 GLY A CA 1
ATOM 825 C C . GLY A 1 103 ? -6.849 -11.186 -1.226 1.00 95.38 103 GLY A C 1
ATOM 826 O O . GLY A 1 103 ? -6.942 -12.405 -1.090 1.00 95.38 103 GLY A O 1
ATOM 827 N N . ASN A 1 104 ? -6.304 -10.652 -2.321 1.00 97.06 104 ASN A N 1
ATOM 828 C CA . ASN A 1 104 ? -5.786 -11.399 -3.471 1.00 97.06 104 ASN A CA 1
ATOM 829 C C . ASN A 1 104 ? -4.379 -11.967 -3.189 1.00 97.06 104 ASN A C 1
ATOM 831 O O . ASN A 1 104 ? -3.404 -11.682 -3.887 1.00 97.06 104 ASN A O 1
ATOM 835 N N . ILE A 1 105 ? -4.255 -12.777 -2.132 1.00 96.38 105 ILE A N 1
ATOM 836 C CA . ILE A 1 105 ? -2.967 -13.202 -1.553 1.00 96.38 105 ILE A CA 1
ATOM 837 C C . ILE A 1 105 ? -2.080 -13.969 -2.545 1.00 96.38 105 ILE A C 1
ATOM 839 O O . ILE A 1 105 ? -0.856 -13.825 -2.522 1.00 96.38 105 ILE A O 1
ATOM 843 N N . SER A 1 106 ? -2.667 -14.803 -3.406 1.00 97.50 106 SER A N 1
ATOM 844 C CA . SER A 1 106 ? -1.918 -15.579 -4.404 1.00 97.50 106 SER A CA 1
ATOM 845 C C . SER A 1 106 ? -1.237 -14.677 -5.434 1.00 97.50 106 SER A C 1
ATOM 847 O O . SER A 1 106 ? -0.070 -14.893 -5.756 1.00 97.50 106 SER A O 1
ATOM 849 N N . VAL A 1 107 ? -1.940 -13.650 -5.914 1.00 97.94 107 VAL A N 1
ATOM 850 C CA . VAL A 1 107 ? -1.422 -12.679 -6.885 1.00 97.94 107 VAL A CA 1
ATOM 851 C C . VAL A 1 107 ? -0.409 -11.752 -6.220 1.00 97.94 107 VAL A C 1
ATOM 853 O O . VAL A 1 107 ? 0.671 -11.527 -6.761 1.00 97.94 107 VAL A O 1
ATOM 856 N N . ALA A 1 108 ? -0.683 -11.316 -4.988 1.00 97.81 108 ALA A N 1
ATOM 857 C CA . ALA A 1 108 ? 0.255 -10.513 -4.209 1.00 97.81 108 ALA A CA 1
ATOM 858 C C . ALA A 1 108 ? 1.625 -11.198 -4.070 1.00 97.81 108 ALA A C 1
ATOM 860 O O . ALA A 1 108 ? 2.658 -10.572 -4.293 1.00 97.81 108 ALA A O 1
ATOM 861 N N . LYS A 1 109 ? 1.650 -12.505 -3.774 1.00 97.69 109 LYS A N 1
ATOM 862 C CA . LYS A 1 109 ? 2.897 -13.284 -3.689 1.00 97.69 109 LYS A CA 1
ATOM 863 C C 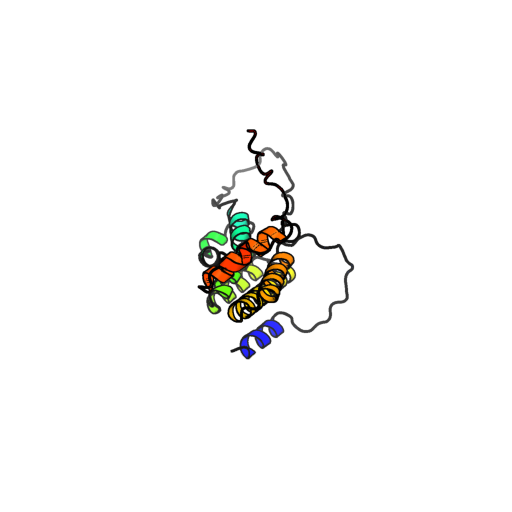. LYS A 1 109 ? 3.666 -13.333 -5.010 1.00 97.69 109 LYS A C 1
ATOM 865 O O . LYS A 1 109 ? 4.891 -13.269 -4.982 1.00 97.69 109 LYS A O 1
ATOM 870 N N . GLN A 1 110 ? 2.971 -13.421 -6.144 1.00 98.19 110 GLN A N 1
ATOM 871 C CA . GLN A 1 110 ? 3.613 -13.387 -7.461 1.00 98.19 110 GLN A CA 1
ATOM 872 C C . GLN A 1 110 ? 4.284 -12.033 -7.707 1.00 98.19 110 GLN A C 1
ATOM 874 O O . GLN A 1 110 ? 5.432 -11.990 -8.138 1.00 98.19 110 GLN A O 1
ATOM 879 N N . PHE A 1 111 ? 3.619 -10.931 -7.358 1.00 98.44 111 PHE A N 1
ATOM 880 C CA . PHE A 1 111 ? 4.209 -9.598 -7.474 1.00 98.44 111 PHE A CA 1
ATOM 881 C C . PHE A 1 111 ? 5.350 -9.340 -6.483 1.00 98.44 111 PHE A C 1
ATOM 883 O O . PHE A 1 111 ? 6.310 -8.666 -6.842 1.00 98.44 111 PHE A O 1
ATOM 890 N N . ILE A 1 112 ? 5.302 -9.909 -5.273 1.00 98.06 112 ILE A N 1
ATOM 891 C CA . ILE A 1 112 ? 6.445 -9.891 -4.345 1.00 98.06 112 ILE A CA 1
ATOM 892 C C . ILE A 1 112 ? 7.654 -10.584 -4.971 1.00 98.06 112 ILE A C 1
ATOM 894 O O . ILE A 1 112 ? 8.746 -10.019 -4.951 1.00 98.06 112 ILE A O 1
ATOM 898 N N . GLN A 1 113 ? 7.456 -11.765 -5.561 1.00 98.06 113 GLN A N 1
ATOM 899 C CA . GLN A 1 113 ? 8.535 -12.478 -6.239 1.00 98.06 113 GLN A CA 1
ATOM 900 C C . GLN A 1 113 ? 9.086 -11.653 -7.408 1.00 98.06 113 GLN A C 1
ATOM 902 O O . GLN A 1 113 ? 10.293 -11.465 -7.493 1.00 98.06 113 GLN A O 1
ATOM 907 N N . LEU A 1 114 ? 8.218 -11.066 -8.241 1.00 97.94 114 LEU A N 1
ATOM 908 C CA . LEU A 1 114 ? 8.644 -10.178 -9.330 1.00 97.94 114 LEU A CA 1
ATOM 909 C C . LEU A 1 114 ? 9.442 -8.975 -8.824 1.00 97.94 114 LEU A C 1
ATOM 911 O O . LEU A 1 114 ? 10.472 -8.640 -9.400 1.00 97.94 114 LEU A O 1
ATOM 915 N N . ALA A 1 115 ? 8.999 -8.333 -7.741 1.00 98.25 115 ALA A N 1
ATOM 916 C CA . ALA A 1 115 ? 9.723 -7.219 -7.144 1.00 98.25 115 ALA A CA 1
ATOM 917 C C . ALA A 1 115 ? 11.134 -7.645 -6.712 1.00 98.25 115 ALA A C 1
ATOM 919 O O . ALA A 1 115 ? 12.093 -6.922 -6.973 1.00 98.25 115 ALA A O 1
ATOM 920 N N . GLN A 1 116 ? 11.271 -8.819 -6.090 1.00 98.06 116 GLN A N 1
ATOM 921 C CA . GLN A 1 116 ? 12.563 -9.373 -5.675 1.00 98.06 116 GLN A CA 1
ATOM 922 C C . GLN A 1 116 ? 13.450 -9.727 -6.872 1.00 98.06 116 GLN A C 1
ATOM 924 O O . GLN A 1 116 ? 14.605 -9.305 -6.906 1.00 98.06 116 GLN A O 1
ATOM 929 N N . ASP A 1 117 ? 12.906 -10.429 -7.867 1.00 97.94 117 ASP A N 1
ATOM 930 C CA . ASP A 1 117 ? 13.618 -10.825 -9.088 1.00 97.94 117 ASP A CA 1
ATOM 931 C C . ASP A 1 117 ? 14.102 -9.603 -9.881 1.00 97.94 117 ASP A C 1
ATOM 933 O O . ASP A 1 117 ? 15.153 -9.630 -10.518 1.00 97.94 117 ASP A O 1
ATOM 937 N N . TRP A 1 118 ? 13.356 -8.499 -9.815 1.00 97.88 118 TRP A N 1
ATOM 938 C CA . TRP A 1 118 ? 13.717 -7.225 -10.433 1.00 97.88 118 TRP A CA 1
ATOM 939 C C . TRP A 1 118 ? 14.601 -6.325 -9.559 1.00 97.88 118 TRP A C 1
ATOM 941 O O . TRP A 1 118 ? 14.904 -5.207 -9.971 1.00 97.88 118 TRP A O 1
ATOM 951 N N . GLY A 1 119 ? 15.049 -6.798 -8.393 1.00 97.56 119 GLY A N 1
ATOM 952 C CA . GLY A 1 119 ? 16.058 -6.119 -7.576 1.00 97.56 119 GLY A CA 1
ATOM 953 C C . GLY A 1 119 ? 15.513 -5.212 -6.470 1.00 97.56 119 GLY A C 1
ATOM 954 O O . GLY A 1 119 ? 16.246 -4.368 -5.958 1.00 97.56 119 GLY A O 1
ATOM 955 N N . CYS A 1 120 ? 14.249 -5.359 -6.061 1.00 97.50 120 CYS A N 1
ATOM 956 C CA . CYS A 1 120 ? 13.728 -4.636 -4.901 1.00 97.50 120 CYS A CA 1
ATOM 957 C C . CYS A 1 120 ? 14.498 -5.029 -3.633 1.00 97.50 120 CYS A C 1
ATOM 959 O O . CYS A 1 120 ? 14.649 -6.210 -3.311 1.00 97.50 120 CYS A O 1
ATOM 961 N N . SER A 1 121 ? 14.940 -4.033 -2.861 1.00 96.00 121 SER A N 1
ATOM 962 C CA . SER A 1 121 ? 15.669 -4.288 -1.621 1.00 96.00 121 SER A CA 1
ATOM 963 C C . SER A 1 121 ? 14.779 -4.979 -0.582 1.00 96.00 121 SER A C 1
ATOM 965 O O . SER A 1 121 ? 13.590 -4.677 -0.438 1.00 96.00 121 SER A O 1
ATOM 967 N N . LYS A 1 122 ? 15.370 -5.888 0.204 1.00 95.06 122 LYS A N 1
ATOM 968 C CA . LYS A 1 122 ? 14.674 -6.561 1.317 1.00 95.06 122 LYS A CA 1
ATOM 969 C C . LYS A 1 122 ? 14.161 -5.566 2.361 1.00 95.06 122 LYS A C 1
ATOM 971 O O . LYS A 1 122 ? 13.124 -5.806 2.971 1.00 95.06 122 LYS A O 1
ATOM 976 N N . ARG A 1 123 ? 14.875 -4.448 2.544 1.00 95.69 123 ARG A N 1
ATOM 977 C CA . ARG A 1 123 ? 14.477 -3.358 3.440 1.00 95.69 123 ARG A CA 1
ATOM 978 C C . ARG A 1 123 ? 13.167 -2.720 2.981 1.00 95.69 123 ARG A C 1
ATOM 980 O O . ARG A 1 123 ? 12.226 -2.688 3.768 1.00 95.69 123 ARG A O 1
ATOM 987 N N . LEU A 1 124 ? 13.086 -2.284 1.721 1.00 95.06 124 LEU A N 1
ATOM 988 C CA . LEU A 1 124 ? 11.872 -1.666 1.176 1.00 95.06 124 LEU A CA 1
ATOM 989 C C . LEU A 1 124 ? 10.700 -2.654 1.178 1.00 95.06 124 LEU A C 1
ATOM 991 O O . LEU A 1 124 ? 9.592 -2.305 1.581 1.00 95.06 124 LEU A O 1
ATOM 995 N N . LEU A 1 125 ? 10.964 -3.911 0.809 1.00 96.44 125 LEU A N 1
ATOM 996 C CA . LEU A 1 125 ? 9.981 -4.989 0.894 1.00 96.44 125 LEU A CA 1
ATOM 997 C C . LEU A 1 125 ? 9.421 -5.124 2.320 1.00 96.44 125 LEU A C 1
ATOM 999 O O . LEU A 1 125 ? 8.209 -5.132 2.518 1.00 96.44 125 LEU A O 1
ATOM 1003 N N . GLY A 1 126 ? 10.306 -5.187 3.319 1.00 96.50 126 GLY A N 1
ATOM 1004 C CA . GLY A 1 126 ? 9.939 -5.257 4.730 1.00 96.50 126 GLY A CA 1
ATOM 1005 C C . GLY A 1 126 ? 9.119 -4.050 5.186 1.00 96.50 126 GLY A C 1
ATOM 1006 O O . GLY A 1 126 ? 8.079 -4.236 5.811 1.00 96.50 126 GLY A O 1
ATOM 1007 N N . GLN A 1 127 ? 9.527 -2.830 4.823 1.00 96.25 127 GLN A N 1
ATOM 1008 C CA . GLN A 1 127 ? 8.796 -1.600 5.153 1.00 96.25 127 GLN A CA 1
ATOM 1009 C C . GLN A 1 127 ? 7.365 -1.623 4.607 1.00 96.25 127 GLN A C 1
ATOM 1011 O O . GLN A 1 127 ? 6.426 -1.369 5.359 1.00 96.25 127 GLN A O 1
ATOM 1016 N N . VAL A 1 128 ? 7.178 -1.993 3.335 1.00 95.88 128 VAL A N 1
ATOM 1017 C CA . VAL A 1 128 ? 5.843 -2.070 2.718 1.00 95.88 128 VAL A CA 1
ATOM 1018 C C . VAL A 1 128 ? 4.983 -3.160 3.364 1.00 95.88 128 VAL A C 1
ATOM 1020 O O . VAL A 1 128 ? 3.796 -2.941 3.608 1.00 95.88 128 VAL A O 1
ATOM 1023 N N . LEU A 1 129 ? 5.561 -4.318 3.700 1.00 94.94 129 LEU A N 1
ATOM 1024 C CA . LEU A 1 129 ? 4.830 -5.389 4.386 1.00 94.94 129 LEU A CA 1
ATOM 1025 C C . LEU A 1 129 ? 4.406 -4.980 5.806 1.00 94.94 129 LEU A C 1
ATOM 1027 O O . LEU A 1 129 ? 3.254 -5.199 6.182 1.00 94.94 129 LEU A O 1
ATOM 1031 N N . ILE A 1 130 ? 5.296 -4.351 6.579 1.00 96.94 130 ILE A N 1
ATOM 1032 C CA . ILE A 1 130 ? 4.987 -3.839 7.924 1.00 96.94 130 ILE A CA 1
ATOM 1033 C C . ILE A 1 130 ? 3.926 -2.732 7.840 1.00 96.94 130 ILE A C 1
ATOM 1035 O O . ILE A 1 130 ? 2.965 -2.742 8.612 1.00 96.94 130 ILE A O 1
ATOM 1039 N N . ALA A 1 131 ? 4.028 -1.829 6.863 1.00 96.56 131 ALA A N 1
ATOM 1040 C CA . ALA A 1 131 ? 3.000 -0.825 6.606 1.00 96.56 131 ALA A CA 1
ATOM 1041 C C . ALA A 1 131 ? 1.637 -1.467 6.284 1.00 96.56 131 ALA A C 1
ATOM 1043 O O . ALA A 1 131 ? 0.602 -1.010 6.771 1.00 96.56 131 ALA A O 1
ATOM 1044 N N . GLY A 1 132 ? 1.619 -2.579 5.541 1.00 95.75 132 GLY A N 1
ATOM 1045 C CA . GLY A 1 132 ? 0.407 -3.364 5.289 1.00 95.75 132 GLY A CA 1
ATOM 1046 C C . GLY A 1 132 ? -0.217 -3.970 6.556 1.00 95.75 132 GLY A C 1
ATOM 1047 O O . GLY A 1 132 ? -1.447 -4.011 6.677 1.00 95.75 132 GLY A O 1
ATOM 1048 N N . VAL A 1 133 ? 0.606 -4.388 7.526 1.00 96.94 133 VAL A N 1
ATOM 1049 C CA . VAL A 1 133 ? 0.140 -4.843 8.850 1.00 96.94 133 VAL A CA 1
ATOM 1050 C C . VAL A 1 133 ? -0.493 -3.688 9.617 1.00 96.94 133 VAL A C 1
ATOM 1052 O O . VAL A 1 133 ? -1.610 -3.830 10.112 1.00 96.94 133 VAL A O 1
ATOM 1055 N N . HIS A 1 134 ? 0.168 -2.530 9.662 1.00 98.12 134 HIS A N 1
ATOM 1056 C CA . HIS A 1 134 ? -0.401 -1.328 10.266 1.00 98.12 134 HIS A CA 1
ATOM 1057 C C . HIS A 1 134 ? -1.730 -0.929 9.617 1.00 98.12 134 HIS A C 1
ATOM 1059 O O . HIS A 1 134 ? -2.682 -0.644 10.337 1.00 98.12 134 HIS A O 1
ATOM 1065 N N . ASN A 1 135 ? -1.854 -1.013 8.288 1.00 96.56 135 ASN A N 1
ATOM 1066 C CA . ASN A 1 135 ? -3.129 -0.759 7.614 1.00 96.56 135 ASN A CA 1
ATOM 1067 C C . ASN A 1 135 ? -4.239 -1.704 8.102 1.00 96.56 135 ASN A C 1
ATOM 1069 O O . ASN A 1 135 ? -5.343 -1.268 8.418 1.00 96.56 135 ASN A O 1
ATOM 1073 N N . SER A 1 136 ? -3.930 -2.996 8.223 1.00 96.88 136 SER A N 1
ATOM 1074 C CA . SER A 1 136 ? -4.887 -4.012 8.683 1.00 96.88 136 SER A CA 1
ATOM 1075 C C . SER A 1 136 ? -5.313 -3.797 10.142 1.00 96.88 136 SER A C 1
ATOM 1077 O O . SER A 1 136 ? -6.491 -3.937 10.480 1.00 96.88 136 SER A O 1
ATOM 1079 N N . LEU A 1 137 ? -4.372 -3.410 11.010 1.00 97.88 137 LEU A N 1
ATOM 1080 C CA . LEU A 1 137 ? -4.662 -3.048 12.400 1.00 97.88 137 LEU A CA 1
ATOM 1081 C C . LEU A 1 137 ? -5.505 -1.771 12.486 1.00 97.88 137 LEU A C 1
ATOM 1083 O O . LEU A 1 137 ? -6.449 -1.723 13.270 1.00 97.88 137 LEU A O 1
ATOM 1087 N N . GLY A 1 138 ? -5.221 -0.775 11.643 1.00 96.75 138 GLY A N 1
ATOM 1088 C CA . GLY A 1 138 ? -6.005 0.456 11.557 1.00 96.75 138 GLY A CA 1
ATOM 1089 C C . GLY A 1 138 ? -7.449 0.200 11.126 1.00 96.75 138 GLY A C 1
ATOM 1090 O O . GLY A 1 138 ? -8.373 0.695 11.764 1.00 96.75 138 GLY A O 1
ATOM 1091 N N . ARG A 1 139 ? -7.666 -0.657 10.117 1.00 95.88 139 ARG A N 1
ATOM 1092 C CA . ARG A 1 139 ? -9.016 -1.074 9.688 1.00 95.88 139 ARG A CA 1
ATOM 1093 C C . ARG A 1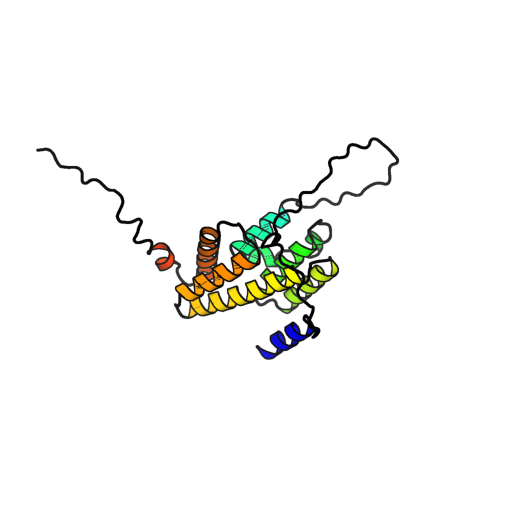 139 ? -9.767 -1.835 10.781 1.00 95.88 139 ARG A C 1
ATOM 1095 O O . ARG A 1 139 ? -10.962 -1.616 10.967 1.00 95.88 139 ARG A O 1
ATOM 1102 N N . THR A 1 140 ? -9.072 -2.696 11.525 1.00 96.69 140 THR A N 1
ATOM 1103 C CA . THR A 1 140 ? -9.655 -3.392 12.685 1.00 96.69 140 THR A CA 1
ATOM 1104 C C . THR A 1 140 ? -10.074 -2.395 13.767 1.00 96.69 140 THR A C 1
ATOM 1106 O O . THR A 1 140 ? -11.199 -2.461 14.249 1.00 96.69 140 THR A O 1
ATOM 1109 N N . ALA A 1 141 ? -9.208 -1.438 14.115 1.00 95.75 141 ALA A N 1
ATOM 1110 C CA . ALA A 1 141 ? -9.519 -0.388 15.086 1.00 95.75 141 ALA A CA 1
ATOM 1111 C C . ALA A 1 141 ? -10.711 0.480 14.645 1.00 95.75 141 ALA A C 1
ATOM 1113 O O . ALA A 1 141 ? -11.624 0.694 15.438 1.00 95.75 141 ALA A O 1
ATOM 1114 N N . ALA A 1 142 ? -10.762 0.881 13.370 1.00 94.00 142 ALA A N 1
ATOM 1115 C CA . ALA A 1 142 ? -11.891 1.614 12.792 1.00 94.00 142 ALA A CA 1
ATOM 1116 C C . ALA A 1 142 ? -13.206 0.822 12.893 1.00 94.00 142 ALA A C 1
ATOM 1118 O O . ALA A 1 142 ? -14.226 1.338 13.347 1.00 94.00 142 ALA A O 1
ATOM 1119 N N . SER A 1 143 ? -13.159 -0.477 12.586 1.00 93.75 143 SER A N 1
ATOM 1120 C CA . SER A 1 143 ? -14.318 -1.372 12.716 1.00 93.75 143 SER A CA 1
ATOM 1121 C C . SER A 1 143 ? -14.813 -1.498 14.165 1.00 93.75 143 SER A C 1
ATOM 1123 O O . SER A 1 143 ? -15.997 -1.732 14.385 1.00 93.75 143 SER A O 1
ATOM 1125 N N . MET A 1 144 ? -13.928 -1.316 15.152 1.00 93.75 144 MET A N 1
ATOM 1126 C CA . MET A 1 144 ? -14.263 -1.289 16.583 1.00 93.75 144 MET A CA 1
ATOM 1127 C C . MET A 1 144 ? -14.665 0.107 17.096 1.00 93.75 144 MET A C 1
ATOM 1129 O O . MET A 1 144 ? -14.958 0.250 18.279 1.00 93.75 144 MET A O 1
ATOM 1133 N N . GLY A 1 145 ? -14.662 1.138 16.244 1.00 90.19 145 GLY A N 1
ATOM 1134 C CA . GLY A 1 145 ? -14.950 2.524 16.630 1.00 90.19 145 GLY A CA 1
ATOM 1135 C C . GLY A 1 145 ? -13.795 3.251 17.333 1.00 90.19 145 GLY A C 1
ATOM 1136 O O . GLY A 1 145 ? -13.968 4.386 17.776 1.00 90.19 145 GLY A O 1
ATOM 1137 N N . ASP A 1 146 ? -12.608 2.642 17.416 1.00 93.12 146 ASP A N 1
ATOM 1138 C CA . ASP A 1 146 ? -11.427 3.232 18.054 1.00 93.12 146 ASP A CA 1
ATOM 1139 C C . ASP A 1 146 ? -10.654 4.110 17.058 1.00 93.12 146 ASP A C 1
ATOM 1141 O O . ASP A 1 146 ? -9.705 3.687 16.384 1.00 93.12 146 ASP A O 1
ATOM 1145 N N . LYS A 1 147 ? -11.113 5.357 16.932 1.00 90.88 147 LYS A N 1
ATOM 1146 C CA . LYS A 1 147 ? -10.601 6.324 15.952 1.00 90.88 147 LYS A CA 1
ATOM 1147 C C . LYS A 1 147 ? -9.145 6.693 16.184 1.00 90.88 147 LYS A C 1
ATOM 1149 O O . LYS A 1 147 ? -8.386 6.783 15.220 1.00 90.88 147 LYS A O 1
ATOM 1154 N N . GLU A 1 148 ? -8.752 6.904 17.437 1.00 92.12 148 GLU A N 1
ATOM 1155 C CA . GLU A 1 148 ? -7.389 7.315 17.776 1.00 92.12 148 GLU A CA 1
ATOM 1156 C C . GLU A 1 148 ? -6.388 6.221 17.408 1.00 92.12 148 GLU A C 1
ATOM 1158 O O . GLU A 1 148 ? -5.391 6.493 16.731 1.00 92.12 148 GLU A O 1
ATOM 1163 N N . ARG A 1 149 ? -6.685 4.959 17.753 1.00 95.56 149 ARG A N 1
ATOM 1164 C CA . ARG A 1 149 ? -5.832 3.835 17.351 1.00 95.56 149 ARG A CA 1
ATOM 1165 C C . ARG A 1 149 ? -5.844 3.610 15.849 1.00 95.56 149 ARG A C 1
ATOM 1167 O O . ARG A 1 149 ? -4.791 3.302 15.290 1.00 95.56 149 ARG A O 1
ATOM 1174 N N . ALA A 1 150 ? -6.990 3.778 15.187 1.00 95.44 150 ALA A N 1
ATOM 1175 C CA . ALA A 1 150 ? -7.068 3.683 13.733 1.00 95.44 150 ALA A CA 1
ATOM 1176 C C . ALA A 1 150 ? -6.138 4.706 13.065 1.00 95.44 150 ALA A C 1
ATOM 1178 O O . ALA A 1 150 ? -5.271 4.326 12.277 1.00 95.44 150 ALA A O 1
ATOM 1179 N N . MET A 1 151 ? -6.252 5.981 13.446 1.00 94.38 151 MET A N 1
ATOM 1180 C CA . MET A 1 151 ? -5.437 7.071 12.909 1.00 94.38 151 MET A CA 1
ATOM 1181 C C . MET A 1 151 ? -3.946 6.879 13.214 1.00 94.38 151 MET A C 1
ATOM 1183 O O . MET A 1 151 ? -3.114 7.058 12.327 1.00 94.38 151 MET A O 1
ATOM 1187 N N . SER A 1 152 ? -3.599 6.443 14.431 1.00 95.44 152 SER A N 1
ATOM 1188 C CA . SER A 1 152 ? -2.218 6.107 14.800 1.00 95.44 152 SER A CA 1
ATOM 1189 C C . SER A 1 152 ? -1.644 4.999 13.909 1.00 95.44 152 SER A C 1
ATOM 1191 O O . SER A 1 152 ? -0.551 5.135 13.357 1.00 95.44 152 SER A O 1
ATOM 1193 N N . HIS A 1 153 ? -2.395 3.913 13.704 1.00 98.00 153 HIS A N 1
ATOM 1194 C CA . HIS A 1 153 ? -1.966 2.823 12.836 1.00 98.00 153 HIS A CA 1
ATOM 1195 C C . HIS A 1 153 ? -1.839 3.252 11.370 1.00 98.00 153 HIS A C 1
ATOM 1197 O O . HIS A 1 153 ? -0.850 2.898 10.730 1.00 98.00 153 HIS A O 1
ATOM 1203 N N . PHE A 1 154 ? -2.768 4.047 10.835 1.00 95.62 154 PHE A N 1
ATOM 1204 C CA . PHE A 1 154 ? -2.645 4.568 9.471 1.00 95.62 154 PHE A CA 1
ATOM 1205 C C . PHE A 1 154 ? -1.448 5.510 9.312 1.00 95.62 154 PHE A C 1
ATOM 1207 O O . PHE A 1 154 ? -0.721 5.393 8.326 1.00 95.62 154 PHE A O 1
ATOM 1214 N N . GLY A 1 155 ? -1.177 6.366 10.298 1.00 95.06 155 GLY A N 1
ATOM 1215 C CA . GLY A 1 155 ? 0.004 7.228 10.290 1.00 95.06 155 GLY A CA 1
ATOM 1216 C C . GLY A 1 155 ? 1.309 6.438 10.308 1.00 95.06 155 GLY A C 1
ATOM 1217 O O . GLY A 1 155 ? 2.209 6.724 9.520 1.00 95.06 155 GLY A O 1
ATOM 1218 N N . ASN A 1 156 ? 1.384 5.377 11.116 1.00 95.88 156 ASN A N 1
ATOM 1219 C CA . ASN A 1 156 ? 2.537 4.474 11.124 1.00 95.88 156 ASN A CA 1
ATOM 1220 C C . ASN A 1 156 ? 2.711 3.732 9.792 1.00 95.88 156 ASN A C 1
ATOM 1222 O O . ASN A 1 156 ? 3.838 3.485 9.371 1.00 95.88 156 ASN A O 1
ATOM 1226 N N . ALA A 1 157 ? 1.619 3.385 9.102 1.00 95.31 157 ALA A N 1
ATOM 1227 C CA . ALA A 1 157 ? 1.718 2.798 7.769 1.00 95.31 157 ALA A CA 1
ATOM 1228 C C . ALA A 1 157 ? 2.375 3.777 6.782 1.00 95.31 157 ALA A C 1
ATOM 1230 O O . ALA A 1 157 ? 3.304 3.391 6.079 1.00 95.31 157 ALA A O 1
ATOM 1231 N N . VAL A 1 158 ? 1.937 5.040 6.764 1.00 93.62 158 VAL A N 1
ATOM 1232 C CA . VAL A 1 158 ? 2.458 6.077 5.856 1.00 93.62 158 VAL A CA 1
ATOM 1233 C C . VAL A 1 158 ? 3.918 6.425 6.174 1.00 93.62 158 VAL A C 1
ATOM 1235 O O . VAL A 1 158 ? 4.754 6.476 5.269 1.00 93.62 158 VAL A O 1
ATOM 1238 N N . SER A 1 159 ? 4.256 6.620 7.451 1.00 93.31 159 SER A N 1
ATOM 1239 C CA . SER A 1 159 ? 5.592 7.0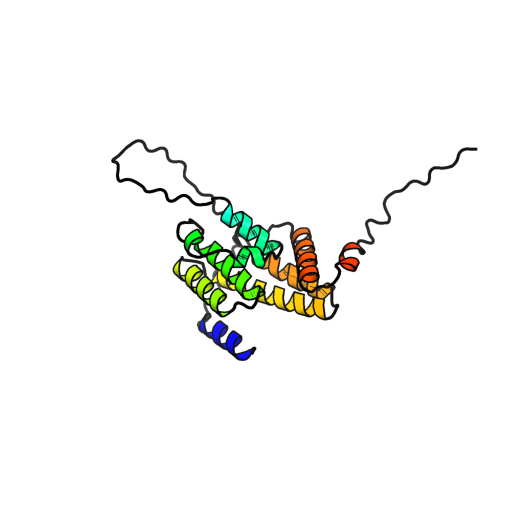72 7.865 1.00 93.31 159 SER A CA 1
ATOM 1240 C C . SER A 1 159 ? 6.713 6.086 7.519 1.00 93.31 159 SER A C 1
ATOM 1242 O O . SER A 1 159 ? 7.843 6.505 7.278 1.00 93.31 159 SER A O 1
ATOM 1244 N N . LEU A 1 160 ? 6.408 4.786 7.436 1.00 90.56 160 LEU A N 1
ATOM 1245 C CA . LEU A 1 160 ? 7.383 3.740 7.112 1.00 90.56 160 LEU A CA 1
ATOM 1246 C C . LEU A 1 160 ? 7.882 3.776 5.663 1.00 90.56 160 LEU A C 1
ATOM 1248 O O . LEU A 1 160 ? 8.991 3.310 5.395 1.00 90.56 160 LEU A O 1
ATOM 1252 N N . VAL A 1 161 ? 7.061 4.267 4.733 1.00 84.81 161 VAL A N 1
ATOM 1253 C CA . VAL A 1 161 ? 7.288 4.125 3.284 1.00 84.81 161 VAL A CA 1
ATOM 1254 C C . VAL A 1 161 ? 7.458 5.479 2.592 1.00 84.81 161 VAL A C 1
ATOM 1256 O O . VAL A 1 161 ? 8.068 5.539 1.527 1.00 84.81 161 VAL A O 1
ATOM 1259 N N . THR A 1 162 ? 6.964 6.570 3.182 1.00 80.00 162 THR A N 1
ATOM 1260 C CA . THR A 1 162 ? 7.062 7.921 2.603 1.00 80.00 162 THR A CA 1
ATOM 1261 C C . THR A 1 162 ? 7.424 8.967 3.672 1.00 80.00 162 THR A C 1
ATOM 1263 O O . THR A 1 162 ? 6.584 9.802 4.033 1.00 80.00 162 THR A O 1
ATOM 1266 N N . PRO A 1 163 ? 8.660 8.929 4.212 1.00 72.06 163 PRO A N 1
ATOM 1267 C CA . PRO A 1 163 ? 9.149 9.902 5.174 1.00 72.06 163 PRO A CA 1
ATOM 1268 C C . PRO A 1 163 ? 9.301 11.263 4.492 1.00 72.06 163 PRO A C 1
ATOM 1270 O O . PRO A 1 163 ? 9.686 11.343 3.330 1.00 72.06 163 PRO A O 1
ATOM 1273 N N . GLY A 1 164 ? 8.967 12.336 5.206 1.00 71.81 164 GLY A N 1
ATOM 1274 C CA . GLY A 1 164 ? 9.034 13.705 4.679 1.00 71.81 164 GLY A CA 1
ATOM 1275 C C . GLY A 1 164 ? 7.822 14.161 3.855 1.00 71.81 164 GLY A C 1
ATOM 1276 O O . GLY A 1 164 ? 7.764 15.329 3.486 1.00 71.81 164 GLY A O 1
ATOM 1277 N N . SER A 1 165 ? 6.830 13.296 3.611 1.00 73.62 165 SER A N 1
ATOM 1278 C CA . SER A 1 165 ? 5.500 13.751 3.169 1.00 73.62 165 SER A CA 1
ATOM 1279 C C . SER A 1 165 ? 4.811 14.568 4.273 1.00 73.62 165 SER A C 1
ATOM 1281 O O . SER A 1 165 ? 5.191 14.463 5.444 1.00 73.62 165 SER A O 1
ATOM 1283 N N . ASP A 1 166 ? 3.784 15.361 3.934 1.00 85.19 166 ASP A N 1
ATOM 1284 C CA . ASP A 1 166 ? 2.889 15.954 4.940 1.00 85.19 166 ASP A CA 1
ATOM 1285 C C . ASP A 1 166 ? 2.109 14.823 5.625 1.00 85.19 166 ASP A C 1
ATOM 1287 O O . ASP A 1 166 ? 0.985 14.475 5.256 1.00 85.19 166 ASP A O 1
ATOM 1291 N N . LEU A 1 167 ? 2.762 14.199 6.608 1.00 89.38 167 LEU A N 1
ATOM 1292 C CA . LEU A 1 167 ? 2.295 12.996 7.277 1.00 89.38 167 LEU A CA 1
ATOM 1293 C C . LEU A 1 167 ? 0.912 13.222 7.877 1.00 89.38 167 LEU A C 1
ATOM 1295 O O . LEU A 1 167 ? 0.090 12.311 7.859 1.00 89.38 167 LEU A O 1
ATOM 1299 N N . ARG A 1 168 ? 0.628 14.432 8.372 1.00 89.50 168 ARG A N 1
ATOM 1300 C CA . ARG A 1 168 ? -0.675 14.763 8.946 1.00 89.50 168 ARG A CA 1
ATOM 1301 C C . ARG A 1 168 ? -1.755 14.750 7.869 1.00 89.50 168 ARG A C 1
ATOM 1303 O O . ARG A 1 168 ? -2.789 14.110 8.062 1.00 89.50 168 ARG A O 1
ATOM 1310 N N . LEU A 1 169 ? -1.517 15.425 6.744 1.00 91.06 169 LEU A N 1
ATOM 1311 C CA . LEU A 1 169 ? -2.465 15.476 5.633 1.00 91.06 169 LEU A CA 1
ATOM 1312 C C . LEU A 1 169 ? -2.695 14.088 5.027 1.00 91.06 169 LEU A C 1
ATOM 1314 O O . LEU A 1 169 ? -3.843 13.662 4.885 1.00 91.06 169 LEU A O 1
ATOM 1318 N N . VAL A 1 170 ? -1.616 13.362 4.732 1.00 92.44 170 VAL A N 1
ATOM 1319 C CA . VAL A 1 170 ? -1.688 12.029 4.123 1.00 92.44 170 VAL A CA 1
ATOM 1320 C C . VAL A 1 170 ? -2.364 11.039 5.067 1.00 92.44 170 VAL A C 1
ATOM 1322 O O . VAL A 1 170 ? -3.252 10.309 4.639 1.00 92.44 170 VAL A O 1
ATOM 1325 N N . THR A 1 171 ? -2.029 11.050 6.362 1.00 93.56 171 THR A N 1
ATOM 1326 C CA . THR A 1 171 ? -2.691 10.187 7.357 1.00 93.56 171 THR A CA 1
ATOM 1327 C C . THR A 1 171 ? -4.182 10.474 7.429 1.00 93.56 171 THR A C 1
ATOM 1329 O O . THR A 1 171 ? -4.981 9.537 7.473 1.00 93.56 171 THR A O 1
ATOM 1332 N N . ARG A 1 172 ? -4.586 11.750 7.412 1.00 91.88 172 ARG A N 1
ATOM 1333 C CA . ARG A 1 172 ? -6.003 12.122 7.430 1.00 91.88 172 ARG A CA 1
ATOM 1334 C C . ARG A 1 172 ? -6.720 11.597 6.194 1.00 91.88 172 ARG A C 1
ATOM 1336 O O . ARG A 1 172 ? -7.742 10.933 6.331 1.00 91.88 172 ARG A O 1
ATOM 1343 N N . ALA A 1 173 ? -6.174 11.851 5.009 1.00 92.81 173 ALA A N 1
ATOM 1344 C CA . ALA A 1 173 ? -6.781 11.414 3.760 1.00 92.81 173 ALA A CA 1
ATOM 1345 C C . ALA A 1 173 ? -6.860 9.880 3.664 1.00 92.81 173 ALA A C 1
ATOM 1347 O O . ALA A 1 173 ? -7.924 9.335 3.383 1.00 92.81 173 ALA A O 1
ATOM 1348 N N . ARG A 1 174 ? -5.777 9.185 4.029 1.00 94.12 174 ARG A N 1
ATOM 1349 C CA . ARG A 1 174 ? -5.726 7.725 4.176 1.00 94.12 174 ARG A CA 1
ATOM 1350 C C . ARG A 1 174 ? -6.794 7.212 5.137 1.00 94.12 174 ARG A C 1
ATOM 1352 O O . ARG A 1 174 ? -7.472 6.241 4.829 1.00 94.12 174 ARG A O 1
ATOM 1359 N N . THR A 1 175 ? -6.955 7.851 6.293 1.00 93.81 175 THR A N 1
ATOM 1360 C CA . THR A 1 175 ? -7.969 7.459 7.281 1.00 93.81 175 THR A CA 1
ATOM 1361 C C . THR A 1 175 ? -9.367 7.581 6.680 1.00 93.81 175 THR A C 1
ATOM 1363 O O . THR A 1 175 ? -10.125 6.618 6.727 1.00 93.81 175 THR A O 1
ATOM 1366 N N . LEU A 1 176 ? -9.694 8.718 6.060 1.00 92.81 176 LEU A N 1
ATOM 1367 C CA . LEU A 1 176 ? -10.997 8.935 5.422 1.00 92.81 176 LEU A CA 1
ATOM 1368 C C . LEU A 1 176 ? -11.300 7.867 4.363 1.00 92.81 176 LEU A C 1
ATOM 1370 O O . LEU A 1 176 ? -12.385 7.285 4.376 1.00 92.81 176 LEU A O 1
ATOM 1374 N N . GLU A 1 177 ? -10.324 7.559 3.510 1.00 93.94 177 GLU A N 1
ATOM 1375 C CA . GLU A 1 177 ? -10.460 6.531 2.480 1.00 93.94 177 GLU A CA 1
ATOM 1376 C C . GLU A 1 177 ? -10.701 5.142 3.089 1.00 93.94 177 GLU A C 1
ATOM 1378 O O . GLU A 1 177 ? -11.616 4.427 2.684 1.00 93.94 177 GLU A O 1
ATOM 1383 N N . GLN A 1 178 ? -9.941 4.755 4.121 1.00 94.81 178 GLN A N 1
ATOM 1384 C CA . GLN A 1 178 ? -10.125 3.445 4.754 1.00 94.81 178 GLN A CA 1
ATOM 1385 C C . GLN A 1 178 ? -11.478 3.313 5.475 1.00 94.81 178 GLN A C 1
ATOM 1387 O O . GLN A 1 178 ? -12.051 2.225 5.463 1.00 94.81 178 GLN A O 1
ATOM 1392 N N . TYR A 1 179 ? -12.011 4.385 6.070 1.00 93.88 179 TYR A N 1
ATOM 1393 C CA . TYR A 1 179 ? -13.366 4.387 6.644 1.00 93.88 179 TYR A CA 1
ATOM 1394 C C . TYR A 1 179 ? -14.438 4.246 5.556 1.00 93.88 179 TYR A C 1
ATOM 1396 O O . TYR A 1 179 ? -15.339 3.416 5.690 1.00 93.88 179 TYR A O 1
ATOM 1404 N N . SER A 1 180 ? -14.288 4.983 4.450 1.00 92.31 180 SER A N 1
ATOM 1405 C CA . SER A 1 180 ? -15.168 4.884 3.279 1.00 92.31 180 SER A CA 1
ATOM 1406 C C . SER A 1 180 ? -15.232 3.448 2.741 1.00 92.31 180 SER A C 1
ATOM 1408 O O . SER A 1 180 ? -16.314 2.881 2.597 1.00 92.31 180 SER A O 1
ATOM 1410 N N . GLN A 1 181 ? -14.076 2.799 2.563 1.00 92.81 181 GLN A N 1
ATOM 1411 C CA . GLN A 1 181 ? -13.978 1.401 2.116 1.00 92.81 181 GLN A CA 1
ATOM 1412 C C . GLN A 1 181 ? -14.590 0.386 3.098 1.00 92.81 181 GLN A C 1
ATOM 1414 O O 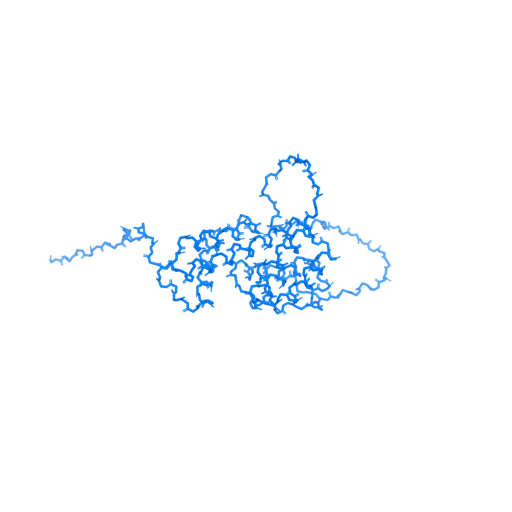. GLN A 1 181 ? -14.903 -0.739 2.709 1.00 92.81 181 GLN A O 1
ATOM 1419 N N . LEU A 1 182 ? -14.743 0.748 4.374 1.00 92.19 182 LEU A N 1
ATOM 1420 C CA . LEU A 1 182 ? -15.424 -0.063 5.389 1.00 92.19 182 LEU A CA 1
ATOM 1421 C C . LEU A 1 182 ? -16.933 0.228 5.469 1.00 92.19 182 LEU A C 1
ATOM 1423 O O . LEU A 1 182 ? -17.618 -0.366 6.298 1.00 92.19 182 LEU A O 1
ATOM 1427 N N . GLY A 1 183 ? -17.457 1.133 4.635 1.00 91.19 183 GLY A N 1
ATOM 1428 C CA . GLY A 1 183 ? -18.851 1.577 4.688 1.00 91.19 183 GLY A CA 1
ATOM 1429 C C . GLY A 1 183 ? -19.172 2.411 5.930 1.00 91.19 183 GLY A C 1
ATOM 1430 O O . GLY A 1 183 ? -20.340 2.554 6.290 1.00 91.19 183 GLY A O 1
ATOM 1431 N N . GLN A 1 184 ? -18.151 2.942 6.609 1.00 84.00 184 GLN A N 1
ATOM 1432 C CA . GLN A 1 184 ? -18.317 3.763 7.801 1.00 84.00 184 GLN A CA 1
ATOM 1433 C C . GLN A 1 184 ? -18.271 5.247 7.413 1.00 84.00 184 GLN A C 1
ATOM 1435 O O . GLN A 1 184 ? -17.320 5.682 6.758 1.00 84.00 184 GLN A O 1
ATOM 1440 N N . PRO A 1 185 ? -19.278 6.050 7.797 1.00 68.88 185 PRO A N 1
ATOM 1441 C CA . PRO A 1 185 ? -19.309 7.455 7.434 1.00 68.88 185 PRO A CA 1
ATOM 1442 C C . PRO A 1 185 ? -18.152 8.209 8.116 1.00 68.88 185 PRO A C 1
ATOM 1444 O O . PRO A 1 185 ? -17.969 8.085 9.327 1.00 68.88 185 PRO A O 1
ATOM 1447 N N . PRO A 1 186 ? -17.400 9.055 7.390 1.00 63.38 186 PRO A N 1
ATOM 1448 C CA . PRO A 1 186 ? -16.259 9.797 7.939 1.00 63.38 186 PRO A CA 1
ATOM 1449 C C . PRO A 1 186 ? -16.638 10.926 8.920 1.00 63.38 186 PRO A C 1
ATOM 1451 O O . PRO A 1 186 ? -15.770 11.703 9.321 1.00 63.38 186 PRO A O 1
ATOM 1454 N N . ILE A 1 187 ? -17.921 11.043 9.287 1.00 57.66 187 ILE A N 1
ATOM 1455 C CA . ILE A 1 187 ? -18.567 12.245 9.845 1.00 57.66 187 ILE A CA 1
ATOM 1456 C C . ILE A 1 187 ? -17.839 12.803 11.078 1.00 57.66 187 ILE A C 1
ATOM 1458 O O . ILE A 1 187 ? -17.750 14.017 11.236 1.00 57.66 187 ILE A O 1
ATOM 1462 N N . GLU A 1 188 ? -17.221 11.960 11.902 1.00 55.22 188 GLU A N 1
ATOM 1463 C CA . GLU A 1 188 ? -16.577 12.415 13.141 1.00 55.22 188 GLU A CA 1
ATOM 1464 C C . GLU A 1 188 ? -15.081 12.767 12.999 1.00 55.22 188 GLU A C 1
ATOM 1466 O O . GLU A 1 188 ? -14.526 13.409 13.886 1.00 55.22 188 GLU A O 1
ATOM 1471 N N . LEU A 1 189 ? -14.416 12.432 11.884 1.00 56.44 189 LEU A N 1
ATOM 1472 C CA . LEU A 1 189 ? -13.014 12.830 11.617 1.00 56.44 189 LEU A CA 1
ATOM 1473 C C . LEU A 1 189 ? -12.892 14.261 11.055 1.00 56.44 189 LEU A C 1
ATOM 1475 O O . LEU A 1 189 ? -11.793 14.813 10.916 1.00 56.44 189 LEU A O 1
ATOM 1479 N N . LEU A 1 190 ? -14.024 14.872 10.705 1.00 53.38 190 LEU A N 1
ATOM 1480 C CA . LEU A 1 190 ? -14.110 16.264 10.268 1.00 53.38 190 LEU A CA 1
ATOM 1481 C C . LEU A 1 190 ? -14.453 17.230 11.414 1.00 53.38 190 LEU A C 1
ATOM 1483 O O . LEU A 1 190 ? -14.276 18.430 11.234 1.00 53.38 190 LEU A O 1
ATOM 1487 N N . GLN A 1 191 ? -14.894 16.738 12.580 1.00 49.59 191 GLN A N 1
ATOM 1488 C CA . GLN A 1 191 ? -15.542 17.570 13.606 1.00 49.59 191 GLN A CA 1
ATOM 1489 C C . GLN A 1 191 ? -14.721 17.899 14.865 1.00 49.59 191 GLN A C 1
ATOM 1491 O O . GLN A 1 191 ? -15.255 18.548 15.756 1.00 49.59 191 GLN A O 1
ATOM 1496 N N . HIS A 1 192 ? -13.435 17.558 14.965 1.00 47.25 192 HIS A N 1
ATOM 1497 C CA . HIS A 1 192 ? -12.643 17.938 16.146 1.00 47.25 192 HIS A CA 1
ATOM 1498 C C . HIS A 1 192 ? -11.295 18.565 15.784 1.00 47.25 192 HIS A C 1
ATOM 1500 O O . HIS A 1 192 ? -10.245 17.937 15.872 1.00 47.25 192 HIS A O 1
ATOM 1506 N N . ASP A 1 193 ? -11.331 19.851 15.433 1.00 46.59 193 ASP A N 1
ATOM 1507 C CA . ASP A 1 193 ? -10.219 20.756 15.726 1.00 46.59 193 ASP A CA 1
ATOM 1508 C C . ASP A 1 193 ? -10.757 21.898 16.610 1.00 46.59 193 ASP A C 1
ATOM 1510 O O . ASP A 1 193 ? -11.189 22.934 16.098 1.00 46.59 193 ASP A O 1
ATOM 1514 N N . PRO A 1 194 ? -10.815 21.718 17.947 1.00 47.38 194 PRO A N 1
ATOM 1515 C CA . PRO A 1 194 ? -11.383 22.715 1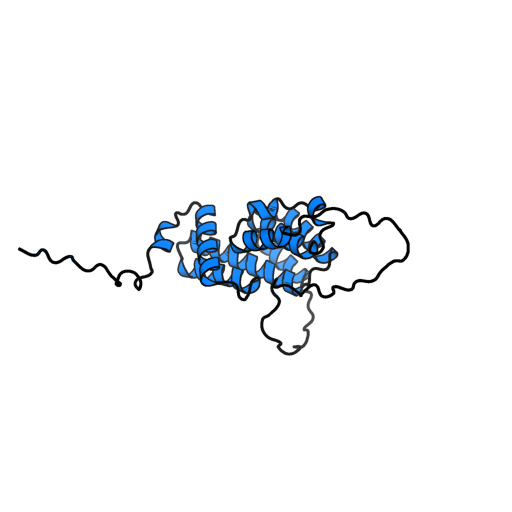8.862 1.00 47.38 194 PRO A CA 1
ATOM 1516 C C . PRO A 1 194 ? -10.592 24.035 18.890 1.00 47.38 194 PRO A C 1
ATOM 1518 O O . PRO A 1 194 ? -11.027 24.994 19.512 1.00 47.38 194 PRO A O 1
ATOM 1521 N N . LYS A 1 195 ? -9.443 24.114 18.201 1.00 47.31 195 LYS A N 1
ATOM 1522 C CA . LYS A 1 195 ? -8.640 25.338 18.072 1.00 47.31 195 LYS A CA 1
ATOM 1523 C C . LYS A 1 195 ? -8.998 26.209 16.865 1.00 47.31 195 LYS A C 1
ATOM 1525 O O . LYS A 1 195 ? -8.478 27.315 16.765 1.00 47.31 195 LYS A O 1
ATOM 1530 N N . LEU A 1 196 ? -9.868 25.751 15.962 1.00 42.84 196 LEU A N 1
ATOM 1531 C CA . LEU A 1 196 ? -10.295 26.530 14.790 1.00 42.84 196 LEU A CA 1
ATOM 1532 C C . LEU A 1 196 ? -11.690 27.159 14.940 1.00 42.84 196 LEU A C 1
ATOM 1534 O O . LEU A 1 196 ? -12.060 27.982 14.109 1.00 42.84 196 LEU A O 1
ATOM 1538 N N . SER A 1 197 ? -12.451 26.832 15.990 1.00 41.91 197 SER A N 1
ATOM 1539 C CA . SER A 1 197 ? -13.789 27.404 16.220 1.00 41.91 197 SER A CA 1
ATOM 1540 C C . SER A 1 197 ? -13.803 28.704 17.035 1.00 41.91 197 SER A C 1
ATOM 1542 O O . SER A 1 197 ? -14.857 29.319 17.152 1.00 41.91 197 SER A O 1
ATOM 1544 N N . GLU A 1 198 ? -12.669 29.139 17.595 1.00 41.31 198 GLU A N 1
ATOM 1545 C CA . GLU A 1 198 ? -12.586 30.373 18.405 1.00 41.31 198 GLU A CA 1
ATOM 1546 C C . GLU A 1 198 ? -12.041 31.593 17.644 1.00 41.31 198 GLU A C 1
ATOM 1548 O O . GLU A 1 198 ? -12.050 32.705 18.169 1.00 41.31 198 GLU A O 1
ATOM 1553 N N . ALA A 1 199 ? -11.620 31.436 16.388 1.00 46.69 199 ALA A N 1
ATOM 1554 C CA . ALA A 1 199 ? -11.151 32.554 15.580 1.00 46.69 199 ALA A CA 1
ATOM 1555 C C . ALA A 1 199 ? -12.236 33.033 14.601 1.00 46.69 199 ALA A C 1
ATOM 1557 O O . ALA A 1 199 ? -12.385 32.522 13.495 1.00 46.69 199 ALA A O 1
ATOM 1558 N N . THR A 1 200 ? -12.918 34.104 15.017 1.00 44.66 200 THR A N 1
ATOM 1559 C CA . THR A 1 200 ? -13.366 35.196 14.135 1.00 44.66 200 THR A CA 1
ATOM 1560 C C . THR A 1 200 ? -14.705 35.022 13.403 1.00 44.66 200 THR A C 1
ATOM 1562 O O . THR A 1 200 ? -14.765 34.710 12.220 1.00 44.66 200 THR A O 1
ATOM 1565 N N . TYR A 1 201 ? -15.778 35.466 14.061 1.00 37.75 201 TYR A N 1
ATOM 1566 C CA . TYR A 1 201 ? -16.770 36.337 13.419 1.00 37.75 201 TYR A CA 1
ATOM 1567 C C . TYR A 1 201 ? -17.011 37.547 14.333 1.00 37.75 201 TYR A C 1
ATOM 1569 O O . TYR A 1 201 ? -17.546 37.364 15.427 1.00 37.75 201 TYR A O 1
ATOM 1577 N N . PRO A 1 202 ? -16.626 38.779 13.949 1.00 42.75 202 PRO A N 1
ATOM 1578 C CA . PRO A 1 202 ? -17.058 39.956 14.685 1.00 42.75 202 PRO A CA 1
ATOM 1579 C C . PRO A 1 202 ? -18.571 40.110 14.502 1.00 42.75 202 PRO A C 1
ATOM 1581 O O . PRO A 1 202 ? -19.073 40.195 13.377 1.00 42.75 202 PRO A O 1
ATOM 1584 N N . GLN A 1 203 ? -19.298 40.118 15.620 1.00 44.84 203 GLN A N 1
ATOM 1585 C CA . GLN A 1 203 ? -20.696 40.527 15.653 1.00 44.84 203 GLN A CA 1
ATOM 1586 C C . GLN A 1 203 ? -20.770 41.953 15.098 1.00 44.84 203 GLN A C 1
ATOM 1588 O O . GLN A 1 203 ? -20.133 42.863 15.622 1.00 44.84 203 GLN A O 1
ATOM 1593 N N . LYS A 1 204 ? -21.506 42.140 13.998 1.00 43.84 204 LYS A N 1
ATOM 1594 C CA . LYS A 1 204 ? -21.839 43.476 13.507 1.00 43.84 204 LYS A CA 1
ATOM 1595 C C . LYS A 1 204 ? -22.705 44.143 14.569 1.00 43.84 204 LYS A C 1
ATOM 1597 O O . LYS A 1 204 ? -23.846 43.734 14.768 1.00 43.84 204 LYS A O 1
ATOM 1602 N N . GLU A 1 205 ? -22.145 45.138 15.246 1.00 48.59 205 GLU A N 1
ATOM 1603 C CA . GLU A 1 205 ? -22.900 46.056 16.086 1.00 48.59 205 GLU A CA 1
ATOM 1604 C C . GLU A 1 205 ? -23.928 46.782 15.217 1.00 48.59 205 GLU A C 1
ATOM 1606 O O . GLU A 1 205 ? -23.608 47.460 14.238 1.00 48.59 205 GLU A O 1
ATOM 1611 N N . THR A 1 206 ? -25.192 46.574 15.560 1.00 53.06 206 THR A N 1
ATOM 1612 C CA . THR A 1 206 ? -26.335 47.294 15.017 1.00 53.06 206 THR A CA 1
ATOM 1613 C C . THR A 1 206 ? -26.271 48.726 15.545 1.00 53.06 206 THR A C 1
ATOM 1615 O O . THR A 1 206 ? -26.550 48.965 16.717 1.00 53.06 206 THR A O 1
ATOM 1618 N N . ILE A 1 207 ? -25.883 49.679 14.699 1.00 52.62 207 ILE A N 1
ATOM 1619 C CA . ILE A 1 207 ? -25.980 51.109 15.011 1.00 52.62 207 ILE A CA 1
ATOM 1620 C C . ILE A 1 207 ? -27.456 51.505 14.865 1.00 52.62 207 ILE A C 1
ATOM 1622 O O . ILE A 1 207 ? -28.030 51.339 13.786 1.00 52.62 207 ILE A O 1
ATOM 1626 N N . SER A 1 208 ? -28.062 51.963 15.964 1.00 60.19 208 SER A N 1
ATOM 1627 C CA . SER A 1 208 ? -29.317 52.735 15.976 1.00 60.19 208 SER A CA 1
ATOM 1628 C C . SER A 1 208 ? -29.021 54.224 15.891 1.00 60.19 208 SER A C 1
ATOM 1630 O O . SER A 1 208 ? -27.970 54.631 16.438 1.00 60.19 208 SER A O 1
#

InterPro domains:
  IPR011990 Tetratricopeptide-like helical domain superfamily [G3DSA:1.25.40.10] (42-201)
  IPR011990 Tetratricopeptide-like helical domain superfamily [SSF48452] (57-175)

Radius of gyration: 22.14 Å; chains: 1; bounding box: 59×72×54 Å

Organism: NCBI:txid170623